Protein AF-A0A225DZN9-F1 (afdb_monomer)

Organism: NCBI:txid1908690

Structure (mmCIF, N/CA/C/O backbone):
data_AF-A0A225DZN9-F1
#
_entry.id   AF-A0A225DZN9-F1
#
loop_
_atom_site.group_PDB
_atom_site.id
_atom_site.type_symbol
_atom_site.label_atom_id
_atom_site.label_alt_id
_atom_site.label_comp_id
_atom_site.label_asym_id
_atom_site.label_entity_id
_atom_site.label_seq_id
_atom_site.pdbx_PDB_ins_code
_atom_site.Cartn_x
_atom_site.Cartn_y
_atom_site.Cartn_z
_atom_site.occupancy
_atom_site.B_iso_or_equiv
_atom_site.auth_seq_id
_atom_site.auth_comp_id
_atom_site.auth_asym_id
_atom_site.auth_atom_id
_atom_site.pdbx_PDB_model_num
ATOM 1 N N . MET A 1 1 ? 32.575 -17.543 -50.858 1.00 42.69 1 MET A N 1
ATOM 2 C CA . MET A 1 1 ? 32.670 -16.715 -49.639 1.00 42.69 1 MET A CA 1
ATOM 3 C C . MET A 1 1 ? 31.377 -15.916 -49.579 1.00 42.69 1 MET A C 1
ATOM 5 O O . MET A 1 1 ? 31.191 -15.055 -50.423 1.00 42.69 1 MET A O 1
ATOM 9 N N . LEU A 1 2 ? 30.428 -16.329 -48.736 1.00 38.34 2 LEU A N 1
ATOM 10 C CA . LEU A 1 2 ? 29.120 -15.683 -48.570 1.00 38.34 2 LEU A CA 1
ATOM 11 C C . LEU A 1 2 ? 29.238 -14.724 -47.384 1.00 38.34 2 LEU A C 1
ATOM 13 O O . LEU A 1 2 ? 29.482 -15.177 -46.268 1.00 38.34 2 LEU A O 1
ATOM 17 N N . GLU A 1 3 ? 29.124 -13.421 -47.633 1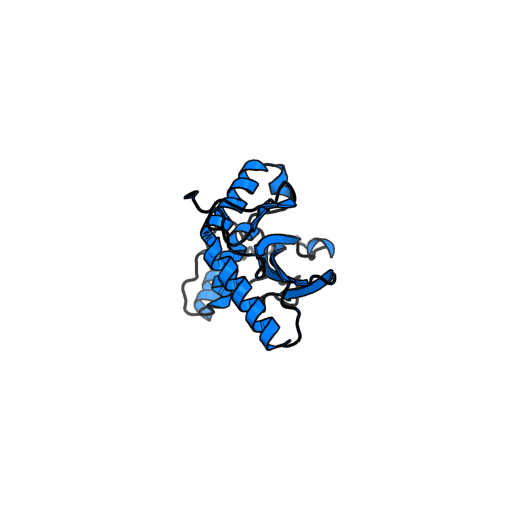.00 38.38 3 GLU A N 1
ATOM 18 C CA . GLU A 1 3 ? 29.045 -12.422 -46.568 1.00 38.38 3 GLU A CA 1
ATOM 19 C C . GLU A 1 3 ? 27.721 -12.589 -45.817 1.00 38.38 3 GLU A C 1
ATOM 21 O O . GLU A 1 3 ? 26.635 -12.435 -46.377 1.00 38.38 3 GLU A O 1
ATOM 26 N N . MET A 1 4 ? 27.815 -12.933 -44.532 1.00 35.75 4 MET A N 1
ATOM 27 C CA . MET A 1 4 ? 26.688 -12.863 -43.613 1.00 35.75 4 MET A CA 1
ATOM 28 C C . MET A 1 4 ? 26.386 -11.394 -43.321 1.00 35.75 4 MET A C 1
ATOM 30 O O . MET A 1 4 ? 27.107 -10.741 -42.568 1.00 35.75 4 MET A O 1
ATOM 34 N N . VAL A 1 5 ? 25.300 -10.882 -43.898 1.00 40.16 5 VAL A N 1
ATOM 35 C CA . VAL A 1 5 ? 24.703 -9.615 -43.468 1.00 40.16 5 VAL A CA 1
ATOM 36 C C . VAL A 1 5 ? 24.181 -9.806 -42.037 1.00 40.16 5 VAL A C 1
ATOM 38 O O . VAL A 1 5 ? 23.387 -10.725 -41.809 1.00 40.16 5 VAL A O 1
ATOM 41 N N . PRO A 1 6 ? 24.596 -8.984 -41.057 1.00 39.59 6 PRO A N 1
ATOM 42 C CA . PRO A 1 6 ? 24.064 -9.078 -39.707 1.00 39.59 6 PRO A CA 1
ATOM 43 C C . PRO A 1 6 ? 22.585 -8.685 -39.736 1.00 39.59 6 PRO A C 1
ATOM 45 O O . PRO A 1 6 ? 22.241 -7.544 -40.045 1.00 39.59 6 PRO A O 1
ATOM 48 N N . GLN A 1 7 ? 21.696 -9.633 -39.428 1.00 37.97 7 GLN A N 1
ATOM 49 C CA . GLN A 1 7 ? 20.284 -9.325 -39.235 1.00 37.97 7 GLN A CA 1
ATOM 50 C C . GLN A 1 7 ? 20.131 -8.536 -37.939 1.00 37.97 7 GLN A C 1
ATOM 52 O O . GLN A 1 7 ? 20.203 -9.080 -36.839 1.00 37.97 7 GLN A O 1
ATOM 57 N N . THR A 1 8 ? 19.946 -7.226 -38.071 1.00 36.47 8 THR A N 1
ATOM 58 C CA . THR A 1 8 ? 19.426 -6.401 -36.984 1.00 36.47 8 THR A CA 1
ATOM 59 C C . THR A 1 8 ? 17.999 -6.879 -36.695 1.00 36.47 8 THR A C 1
ATOM 61 O O . THR A 1 8 ? 17.207 -6.947 -37.640 1.00 36.47 8 THR A O 1
ATOM 64 N N . PRO A 1 9 ? 17.641 -7.246 -35.450 1.00 39.31 9 PRO A N 1
ATOM 65 C CA . PRO A 1 9 ? 16.263 -7.605 -35.142 1.00 39.31 9 PRO A CA 1
ATOM 66 C C . PRO A 1 9 ? 15.344 -6.426 -35.498 1.00 39.31 9 PRO A C 1
ATOM 68 O O . PRO A 1 9 ? 15.747 -5.269 -35.323 1.00 39.31 9 PRO A O 1
ATOM 71 N N . PRO A 1 10 ? 14.135 -6.681 -36.030 1.00 42.53 10 PRO A N 1
ATOM 72 C CA . PRO A 1 10 ? 13.224 -5.611 -36.388 1.00 42.53 10 PRO A CA 1
ATOM 73 C C . PRO A 1 10 ? 12.910 -4.798 -35.135 1.00 42.53 10 PRO A C 1
ATOM 75 O O . PRO A 1 10 ? 12.388 -5.315 -34.148 1.00 42.53 10 PRO A O 1
ATOM 78 N N . VAL A 1 11 ? 13.237 -3.507 -35.181 1.00 41.41 11 VAL A N 1
ATOM 79 C CA . VAL A 1 11 ? 12.718 -2.528 -34.230 1.00 41.41 11 VAL A CA 1
ATOM 80 C C . VAL A 1 11 ? 11.214 -2.504 -34.458 1.00 41.41 11 VAL A C 1
ATOM 82 O O . VAL A 1 11 ? 10.754 -1.870 -35.406 1.00 41.41 11 VAL A O 1
ATOM 85 N N . VAL A 1 12 ? 10.454 -3.224 -33.631 1.00 44.38 12 VAL A N 1
ATOM 86 C CA . VAL A 1 12 ? 8.999 -3.069 -33.581 1.00 44.38 12 VAL A CA 1
ATOM 87 C C . VAL A 1 12 ? 8.763 -1.610 -33.226 1.00 44.38 12 VAL A C 1
ATOM 89 O O . VAL A 1 12 ? 9.041 -1.171 -32.105 1.00 44.38 12 VAL A O 1
ATOM 92 N N . ARG A 1 13 ? 8.353 -0.811 -34.212 1.00 51.56 13 ARG A N 1
ATOM 93 C CA . ARG A 1 13 ? 8.073 0.598 -33.970 1.00 51.56 13 ARG A CA 1
ATOM 94 C C . ARG A 1 13 ? 6.850 0.616 -33.069 1.00 51.56 13 ARG A C 1
ATOM 96 O O . ARG A 1 13 ? 5.897 -0.109 -33.317 1.00 51.56 13 ARG A O 1
ATOM 103 N N . ALA A 1 14 ? 6.859 1.446 -32.027 1.00 49.25 14 ALA A N 1
ATOM 104 C CA . ALA A 1 14 ? 5.730 1.562 -31.097 1.00 49.25 14 ALA A CA 1
ATOM 105 C C . ALA A 1 14 ? 4.381 1.761 -31.826 1.00 49.25 14 ALA A C 1
ATOM 107 O O . ALA A 1 14 ? 3.350 1.295 -31.355 1.00 49.25 14 ALA A O 1
ATOM 108 N N . ARG A 1 15 ? 4.430 2.367 -33.020 1.00 43.84 15 ARG A N 1
ATOM 109 C CA . ARG A 1 15 ? 3.328 2.513 -33.973 1.00 43.84 15 ARG A CA 1
ATOM 110 C C . ARG A 1 15 ? 2.697 1.187 -34.419 1.00 43.84 15 ARG A C 1
ATOM 112 O O . ARG A 1 15 ? 1.483 1.087 -34.419 1.00 43.84 15 ARG A O 1
ATOM 119 N N . ASP A 1 16 ? 3.485 0.164 -34.724 1.00 55.00 16 ASP A N 1
ATOM 120 C CA . ASP A 1 16 ? 2.968 -1.102 -35.261 1.00 55.00 16 ASP A CA 1
ATOM 121 C C . ASP A 1 16 ? 2.199 -1.885 -34.177 1.00 55.00 16 ASP A C 1
ATOM 123 O O . ASP A 1 16 ? 1.198 -2.542 -34.451 1.00 55.00 16 ASP A O 1
ATOM 127 N N . GLY A 1 17 ? 2.621 -1.750 -32.913 1.00 56.19 17 GLY A N 1
ATOM 128 C CA . GLY A 1 17 ? 1.874 -2.264 -31.762 1.00 56.19 17 GLY A CA 1
ATOM 129 C C . GLY A 1 17 ? 0.603 -1.462 -31.452 1.00 56.19 17 GLY A C 1
ATOM 130 O O . GLY A 1 17 ? -0.396 -2.042 -31.028 1.00 56.19 17 GLY A O 1
ATOM 131 N N . MET A 1 18 ? 0.621 -0.142 -31.682 1.00 51.66 18 MET A N 1
ATOM 132 C CA . MET A 1 18 ? -0.557 0.729 -31.550 1.00 51.66 18 MET A CA 1
ATOM 133 C C . MET A 1 18 ? -1.614 0.410 -32.603 1.00 51.66 18 MET A C 1
ATOM 135 O O . MET A 1 18 ? -2.794 0.331 -32.262 1.00 51.66 18 MET A O 1
ATOM 139 N N . ASP A 1 19 ? -1.190 0.208 -33.849 1.00 56.56 19 ASP A N 1
ATOM 140 C CA . ASP A 1 19 ? -2.076 -0.102 -34.966 1.00 56.56 19 ASP A CA 1
ATOM 141 C C . ASP A 1 19 ? -2.705 -1.488 -34.751 1.00 56.56 19 ASP A C 1
ATOM 143 O O . ASP A 1 19 ? -3.927 -1.598 -34.738 1.00 56.56 19 ASP A O 1
ATOM 147 N N . ALA A 1 20 ? -1.913 -2.507 -34.391 1.00 58.53 20 ALA A N 1
ATOM 148 C CA . ALA A 1 20 ? -2.431 -3.849 -34.107 1.00 58.53 20 ALA A CA 1
ATOM 149 C C . ALA A 1 20 ? -3.428 -3.891 -32.930 1.00 58.53 20 ALA A C 1
ATOM 151 O O . ALA A 1 20 ? -4.446 -4.579 -32.992 1.00 58.53 20 ALA A O 1
ATOM 152 N N . TRP A 1 21 ? -3.169 -3.155 -31.842 1.00 50.09 21 TRP A N 1
ATOM 153 C CA . TRP A 1 21 ? -4.091 -3.111 -30.701 1.00 50.09 21 TRP A CA 1
ATOM 154 C C . TRP A 1 21 ? -5.339 -2.270 -30.980 1.00 50.09 21 TRP A C 1
ATOM 156 O O . TRP A 1 21 ? -6.435 -2.627 -30.541 1.00 50.09 21 TRP A O 1
ATOM 166 N N . SER A 1 22 ? -5.194 -1.152 -31.693 1.00 53.00 22 SER A N 1
ATOM 167 C CA . SER A 1 22 ? -6.331 -0.313 -32.088 1.00 53.00 22 SER A CA 1
ATOM 168 C C . SER A 1 22 ? -7.237 -1.055 -33.068 1.00 53.00 22 SER A C 1
ATOM 170 O O . SER A 1 22 ? -8.455 -1.004 -32.916 1.00 53.00 22 SER A O 1
ATOM 172 N N . GLU A 1 23 ? -6.659 -1.805 -34.008 1.00 58.41 23 GLU A N 1
ATOM 173 C CA . GLU A 1 23 ? -7.390 -2.701 -34.909 1.00 58.41 23 GLU A CA 1
ATOM 174 C C . GLU A 1 23 ? -8.097 -3.827 -34.143 1.00 58.41 23 GLU A C 1
ATOM 176 O O . GLU A 1 23 ? -9.252 -4.131 -34.434 1.00 58.41 23 GLU A O 1
ATOM 181 N N . LEU A 1 24 ? -7.449 -4.410 -33.128 1.00 56.88 24 LEU A N 1
ATOM 182 C CA . LEU A 1 24 ? -8.027 -5.499 -32.336 1.00 56.88 24 LEU A CA 1
ATOM 183 C C . LEU A 1 24 ? -9.152 -5.037 -31.393 1.00 56.88 24 LEU A C 1
ATOM 185 O O . LEU A 1 24 ? -10.100 -5.783 -31.158 1.00 56.88 24 LEU A O 1
ATOM 189 N N . SER A 1 25 ? -9.035 -3.838 -30.815 1.00 54.91 25 SER A N 1
ATOM 190 C CA . SER A 1 25 ? -9.913 -3.373 -29.729 1.00 54.91 25 SER A CA 1
ATOM 191 C C . SER A 1 25 ? -10.905 -2.274 -30.121 1.00 54.91 25 SER A C 1
ATOM 193 O O . SER A 1 25 ? -11.837 -2.021 -29.364 1.00 54.91 25 SER A O 1
ATOM 195 N N . GLY A 1 26 ? -10.731 -1.609 -31.269 1.00 51.88 26 GLY A N 1
ATOM 196 C CA . GLY A 1 26 ? -11.609 -0.526 -31.732 1.00 51.88 26 GLY A CA 1
ATOM 197 C C . GLY A 1 26 ? -11.521 0.774 -30.917 1.00 51.88 26 GLY A C 1
ATOM 198 O O . GLY A 1 26 ? -12.361 1.659 -31.086 1.00 51.88 26 GLY A O 1
ATOM 199 N N . HIS A 1 27 ? -10.527 0.913 -30.035 1.00 50.66 27 HIS A N 1
ATOM 200 C CA . HIS A 1 27 ? -10.386 2.057 -29.133 1.00 50.66 27 HIS A CA 1
ATOM 201 C C . HIS A 1 27 ? -9.016 2.738 -29.255 1.00 50.66 27 HIS A C 1
ATOM 203 O O . HIS A 1 27 ? -7.975 2.084 -29.217 1.00 50.66 27 HIS A O 1
ATOM 209 N N . VAL A 1 28 ? -9.021 4.078 -29.313 1.00 48.78 28 VAL A N 1
ATOM 210 C CA . VAL A 1 28 ? -7.819 4.913 -29.141 1.00 48.78 28 VAL A CA 1
ATOM 211 C C . VAL A 1 28 ? -7.432 4.883 -27.655 1.00 48.78 28 VAL A C 1
ATOM 213 O O . VAL A 1 28 ? -8.228 5.249 -26.792 1.00 48.78 28 VAL A O 1
ATOM 216 N N . GLN A 1 29 ? -6.240 4.369 -27.363 1.00 54.31 29 GLN A N 1
ATOM 217 C CA . GLN A 1 29 ? -5.765 3.976 -26.029 1.00 54.31 29 GLN A CA 1
ATOM 218 C C . GLN A 1 29 ? -5.656 5.109 -24.988 1.00 54.31 29 GLN A C 1
ATOM 220 O O . GLN A 1 29 ? -5.498 6.283 -25.316 1.00 54.31 29 GLN A O 1
ATOM 225 N N . SER A 1 30 ? -5.652 4.728 -23.703 1.00 42.53 30 SER A N 1
ATOM 226 C CA . SER A 1 30 ? -5.299 5.600 -22.575 1.00 42.53 30 SER A CA 1
ATOM 227 C C . SER A 1 30 ? -3.787 5.864 -22.485 1.00 42.53 30 SER A C 1
ATOM 229 O O . SER A 1 30 ? -2.973 5.015 -22.834 1.00 42.53 30 SER A O 1
ATOM 231 N N . TRP A 1 31 ? -3.444 7.040 -21.954 1.00 42.84 31 TRP A N 1
ATOM 232 C CA . TRP A 1 31 ? -2.140 7.720 -21.886 1.00 42.84 31 TRP A CA 1
ATOM 233 C C . TRP A 1 31 ? -0.865 6.898 -21.571 1.00 42.84 31 TRP A C 1
ATOM 235 O O . TRP A 1 31 ? 0.213 7.318 -21.990 1.00 42.84 31 TRP A O 1
ATOM 245 N N . ASP A 1 32 ? -0.947 5.736 -20.916 1.00 44.28 32 ASP A N 1
ATOM 246 C CA . ASP A 1 32 ? 0.226 4.955 -20.464 1.00 44.28 32 ASP A CA 1
ATOM 247 C C . ASP A 1 32 ? 1.052 4.311 -21.596 1.00 44.28 32 ASP A C 1
ATOM 249 O O . ASP A 1 32 ? 2.213 3.969 -21.385 1.00 44.28 32 ASP A O 1
ATOM 253 N N . MET A 1 33 ? 0.507 4.176 -22.814 1.00 42.69 33 MET A N 1
ATOM 254 C CA . MET A 1 33 ? 1.291 3.744 -23.986 1.00 42.69 33 MET A CA 1
ATOM 255 C C . MET A 1 33 ? 1.976 4.891 -24.747 1.00 42.69 33 MET A C 1
ATOM 257 O O . MET A 1 33 ? 2.762 4.636 -25.661 1.00 42.69 33 MET A O 1
ATOM 261 N N . PHE A 1 34 ? 1.696 6.144 -24.379 1.00 42.94 34 PHE A N 1
ATOM 262 C CA . PHE A 1 34 ? 2.181 7.337 -25.081 1.00 42.94 34 PHE A CA 1
ATOM 263 C C . PHE A 1 34 ? 3.230 8.127 -24.295 1.00 42.94 34 PHE A C 1
ATOM 265 O O . PHE A 1 34 ? 3.759 9.113 -24.815 1.00 42.94 34 PHE A O 1
ATOM 272 N N . SER A 1 35 ? 3.592 7.705 -23.077 1.00 44.59 35 SER A N 1
ATOM 273 C CA . SER A 1 35 ? 4.829 8.192 -22.476 1.00 44.59 35 SER A CA 1
ATOM 274 C C . SER A 1 35 ? 5.999 7.640 -23.287 1.00 44.59 35 SER A C 1
ATOM 276 O O . SER A 1 35 ? 6.174 6.434 -23.443 1.00 44.59 35 SER A O 1
ATOM 278 N N . THR A 1 36 ? 6.822 8.534 -23.830 1.00 41.75 36 THR A N 1
ATOM 279 C CA . THR A 1 36 ? 8.024 8.184 -24.606 1.00 41.75 36 THR A CA 1
ATOM 280 C C . THR A 1 36 ? 9.039 7.361 -23.802 1.00 41.75 36 THR A C 1
ATOM 282 O O . THR A 1 36 ? 9.931 6.749 -24.385 1.00 41.75 36 THR A O 1
ATOM 285 N N . GLY A 1 37 ? 8.886 7.302 -22.475 1.00 50.47 37 GLY A N 1
ATOM 286 C CA . GLY A 1 37 ? 9.514 6.314 -21.609 1.00 50.47 37 GLY A CA 1
ATOM 287 C C . GLY A 1 37 ? 8.537 5.192 -21.266 1.00 50.47 37 GLY A C 1
ATOM 288 O O . GLY A 1 37 ? 7.420 5.452 -20.824 1.00 50.47 37 GLY A O 1
ATOM 289 N N . ASN A 1 38 ? 8.973 3.943 -21.422 1.00 63.97 38 ASN A N 1
ATOM 290 C CA . ASN A 1 38 ? 8.290 2.822 -20.781 1.00 63.97 38 ASN A CA 1
ATOM 291 C C . ASN A 1 38 ? 8.239 3.074 -19.276 1.00 63.97 38 ASN A C 1
ATOM 293 O O . ASN A 1 38 ? 9.236 3.521 -18.702 1.00 63.97 38 ASN A O 1
ATOM 297 N N . LEU A 1 39 ? 7.116 2.749 -18.636 1.00 75.50 39 LEU A N 1
ATOM 298 C CA . LEU A 1 39 ? 7.051 2.743 -17.179 1.00 75.50 39 LEU A CA 1
ATOM 299 C C . LEU A 1 39 ? 8.187 1.855 -16.632 1.00 75.50 39 LEU A C 1
ATOM 301 O O . LEU A 1 39 ? 8.355 0.735 -17.131 1.00 75.50 39 LEU A O 1
ATOM 305 N N . PRO A 1 40 ? 8.965 2.310 -15.630 1.00 82.81 40 PRO A N 1
ATOM 306 C CA . PRO A 1 40 ? 10.118 1.554 -15.133 1.00 82.81 40 PRO A CA 1
ATOM 307 C C . PRO A 1 40 ? 9.717 0.212 -14.514 1.00 82.81 40 PRO A C 1
ATOM 309 O O . PRO A 1 40 ? 10.504 -0.737 -14.483 1.00 82.81 40 PRO A O 1
ATOM 312 N N . ALA A 1 41 ? 8.483 0.131 -14.020 1.00 86.50 41 ALA A N 1
ATOM 313 C CA . ALA A 1 41 ? 7.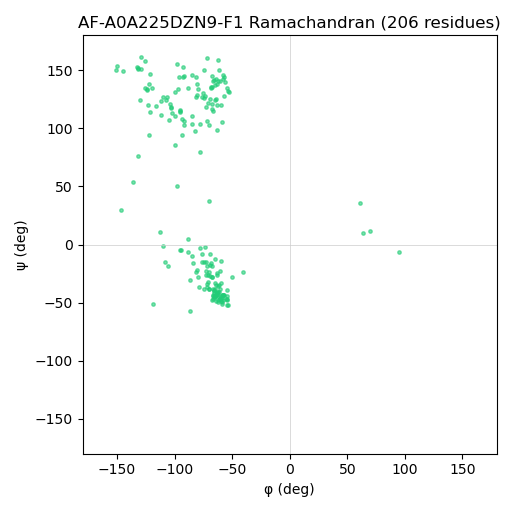923 -1.064 -13.429 1.00 86.50 41 ALA A CA 1
ATOM 314 C C . ALA A 1 41 ? 6.404 -1.136 -13.605 1.00 86.50 41 ALA A C 1
ATOM 316 O O . ALA A 1 41 ? 5.706 -0.120 -13.587 1.00 86.50 41 ALA A O 1
ATOM 317 N N . SER A 1 42 ? 5.899 -2.361 -13.685 1.00 87.94 42 SER A N 1
ATOM 318 C CA . SER A 1 42 ? 4.501 -2.678 -13.418 1.00 87.94 42 SER A CA 1
ATOM 319 C C . SER A 1 42 ? 4.293 -2.786 -11.913 1.00 87.94 42 SER A C 1
ATOM 321 O O . SER A 1 42 ? 5.109 -3.369 -11.202 1.00 87.94 42 SER A O 1
ATOM 323 N N . VAL A 1 43 ? 3.195 -2.236 -11.407 1.00 91.44 43 VAL A N 1
ATOM 324 C CA . VAL A 1 43 ? 2.862 -2.294 -9.979 1.00 91.44 43 VAL A CA 1
ATOM 325 C C . VAL A 1 43 ? 1.537 -3.004 -9.807 1.00 91.44 43 VAL A C 1
ATOM 327 O O . VAL A 1 43 ? 0.576 -2.677 -10.501 1.00 91.44 43 VAL A O 1
ATOM 330 N N . PHE A 1 44 ? 1.481 -3.915 -8.844 1.00 94.12 44 PHE A N 1
ATOM 331 C CA . PHE A 1 44 ? 0.263 -4.553 -8.354 1.00 94.12 44 PHE A CA 1
ATOM 332 C C . PHE A 1 44 ? 0.142 -4.278 -6.861 1.00 94.12 44 PHE A C 1
ATOM 334 O O . PHE A 1 44 ? 1.154 -4.134 -6.175 1.00 94.12 44 PHE A O 1
ATOM 341 N N . LEU A 1 45 ? -1.077 -4.143 -6.348 1.00 97.19 45 LEU A N 1
ATOM 342 C CA . LEU A 1 45 ? -1.250 -3.937 -4.915 1.00 97.19 45 LEU A CA 1
ATOM 343 C C . LEU A 1 45 ? -1.259 -5.274 -4.178 1.00 97.19 45 LEU A C 1
ATOM 345 O O . LEU A 1 45 ? -1.788 -6.268 -4.670 1.00 97.19 45 LEU A O 1
ATOM 349 N N . GLU A 1 46 ? -0.722 -5.273 -2.967 1.00 97.88 46 GLU A N 1
ATOM 350 C CA . GLU A 1 46 ? -0.980 -6.311 -1.975 1.00 97.88 46 GLU A CA 1
ATOM 351 C C . GLU A 1 46 ? -1.329 -5.648 -0.638 1.00 97.88 46 GLU A C 1
ATOM 353 O O . GLU A 1 46 ? -0.923 -4.515 -0.361 1.00 97.88 46 GLU A O 1
ATOM 358 N N . VAL A 1 47 ? -2.116 -6.334 0.183 1.00 98.69 47 VAL A N 1
ATOM 359 C CA . VAL A 1 47 ? -2.460 -5.895 1.536 1.00 98.69 47 VAL A CA 1
ATOM 360 C C . VAL A 1 47 ? -2.045 -6.979 2.509 1.00 98.69 47 VAL A C 1
ATOM 362 O O . VAL A 1 47 ? -2.547 -8.098 2.430 1.00 98.69 47 VAL A O 1
ATOM 365 N N . ASP A 1 48 ? -1.158 -6.642 3.440 1.00 98.75 48 ASP A N 1
ATOM 366 C CA . ASP A 1 48 ? -0.955 -7.476 4.622 1.00 98.75 48 ASP A CA 1
ATOM 367 C C . ASP A 1 48 ? -2.039 -7.149 5.646 1.00 98.75 48 ASP A C 1
ATOM 369 O O . ASP A 1 48 ? -2.184 -5.991 6.039 1.00 98.75 48 ASP A O 1
ATOM 373 N N . ILE A 1 49 ? -2.741 -8.174 6.113 1.00 98.69 49 ILE A N 1
ATOM 374 C CA . ILE A 1 49 ? -3.581 -8.157 7.306 1.00 98.69 49 ILE A CA 1
ATOM 375 C C . ILE A 1 49 ? -2.755 -8.807 8.411 1.00 98.69 49 ILE A C 1
ATOM 377 O O . ILE A 1 49 ? -2.456 -10.000 8.347 1.00 98.69 49 ILE A O 1
ATOM 381 N N . ARG A 1 50 ? -2.335 -8.011 9.391 1.00 98.50 50 ARG A N 1
ATOM 382 C CA . ARG A 1 50 ? -1.496 -8.449 10.508 1.00 98.50 50 ARG A CA 1
ATOM 383 C C . ARG A 1 50 ? -2.342 -8.508 11.764 1.00 98.50 50 ARG A C 1
ATOM 385 O O . ARG A 1 50 ? -2.984 -7.521 12.116 1.00 98.50 50 ARG A O 1
ATOM 392 N N . PHE A 1 51 ? -2.328 -9.648 12.428 1.00 97.56 51 PHE A N 1
ATOM 393 C CA . PHE A 1 51 ? -3.103 -9.895 13.635 1.00 97.56 51 PHE A CA 1
ATOM 394 C C . PHE A 1 51 ? -2.238 -9.691 14.882 1.00 97.56 51 PHE A C 1
ATOM 396 O O . PHE A 1 51 ? -1.017 -9.852 14.846 1.00 97.56 51 PHE A O 1
ATOM 403 N N . ALA A 1 52 ? -2.869 -9.376 16.015 1.00 94.94 52 ALA A N 1
ATOM 404 C CA . ALA A 1 52 ? -2.169 -9.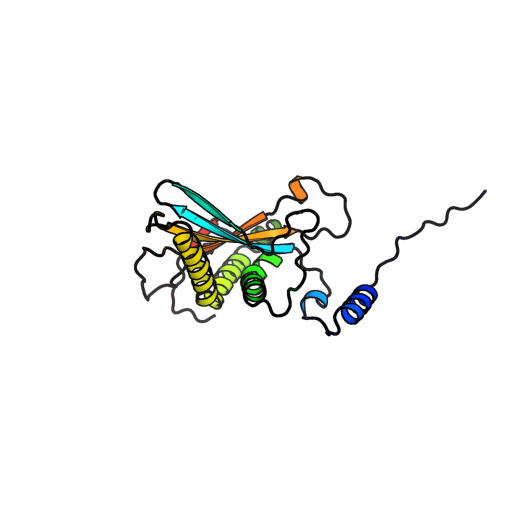175 17.289 1.00 94.94 52 ALA A CA 1
ATOM 405 C C . ALA A 1 52 ? -1.390 -10.416 17.779 1.00 94.94 52 ALA A C 1
ATOM 407 O O . ALA A 1 52 ? -0.440 -10.287 18.549 1.00 94.94 52 ALA A O 1
ATOM 408 N N . ASN A 1 53 ? -1.764 -11.616 17.321 1.00 93.00 53 ASN A N 1
ATOM 409 C CA . ASN A 1 53 ? -1.056 -12.866 17.615 1.00 93.00 53 ASN A CA 1
ATOM 410 C C . ASN A 1 53 ? 0.231 -13.059 16.779 1.00 93.00 53 ASN A C 1
ATOM 412 O O . ASN A 1 53 ? 0.942 -14.037 16.992 1.00 93.00 53 ASN A O 1
ATOM 416 N N . GLY A 1 54 ? 0.532 -12.141 15.853 1.00 94.19 54 GLY A N 1
ATOM 417 C CA . GLY A 1 54 ? 1.695 -12.193 14.968 1.00 94.19 54 GLY A CA 1
ATOM 418 C C . GLY A 1 54 ? 1.433 -12.822 13.599 1.00 94.19 54 GLY A C 1
ATOM 419 O O . GLY A 1 54 ? 2.316 -12.757 12.742 1.00 94.19 54 GLY A O 1
ATOM 420 N N . ASP A 1 55 ? 0.244 -13.383 13.359 1.00 96.69 55 ASP A N 1
ATOM 421 C CA . ASP A 1 55 ? -0.106 -13.949 12.058 1.00 96.69 55 ASP A CA 1
ATOM 422 C C . ASP A 1 55 ? -0.227 -12.851 10.998 1.00 96.69 55 ASP A C 1
ATOM 424 O O . ASP A 1 55 ? -0.689 -11.735 11.260 1.00 96.69 55 ASP A O 1
ATOM 428 N N . ILE A 1 56 ? 0.173 -13.183 9.769 1.00 98.06 56 ILE A N 1
ATOM 429 C CA . ILE A 1 56 ? 0.086 -12.285 8.619 1.00 98.06 56 ILE A CA 1
ATOM 430 C C . ILE A 1 56 ? -0.587 -13.021 7.470 1.00 98.06 56 ILE A C 1
ATOM 432 O O . ILE A 1 56 ? -0.108 -14.061 7.019 1.00 98.06 56 ILE A O 1
ATOM 436 N N . VAL A 1 57 ? -1.665 -12.436 6.958 1.00 98.19 57 VAL A N 1
ATOM 437 C CA . VAL A 1 57 ? -2.300 -12.863 5.712 1.00 98.19 57 VAL A CA 1
ATOM 438 C C . VAL A 1 57 ? -2.071 -11.799 4.652 1.00 98.19 57 VAL A C 1
ATOM 440 O O . VAL A 1 57 ? -2.403 -10.635 4.857 1.00 98.19 57 VAL A O 1
ATOM 443 N N . THR A 1 58 ? -1.534 -12.193 3.500 1.00 98.19 58 THR A N 1
ATOM 444 C CA . THR A 1 58 ? -1.334 -11.283 2.368 1.00 98.19 58 THR A CA 1
ATOM 445 C C . THR A 1 58 ? -2.408 -11.514 1.311 1.00 98.19 58 THR A C 1
ATOM 447 O O . THR A 1 58 ? -2.480 -12.582 0.705 1.00 98.19 58 THR A O 1
ATOM 450 N N . VAL A 1 59 ? -3.211 -10.486 1.047 1.00 97.69 59 VAL A N 1
ATOM 451 C CA . VAL A 1 59 ? -4.188 -10.454 -0.046 1.00 97.69 59 VAL A CA 1
ATOM 452 C C . VAL A 1 59 ? -3.549 -9.756 -1.243 1.00 97.69 59 VAL A C 1
ATOM 454 O O . VAL A 1 59 ? -3.218 -8.573 -1.169 1.00 97.69 59 VAL A O 1
ATOM 457 N N . ARG A 1 60 ? -3.351 -10.481 -2.346 1.00 96.19 60 ARG A N 1
ATOM 458 C CA . ARG A 1 60 ? -2.765 -9.936 -3.582 1.00 96.19 60 ARG A CA 1
ATOM 459 C C . ARG A 1 60 ? -3.840 -9.449 -4.544 1.00 96.19 60 ARG A C 1
ATOM 461 O O . ARG A 1 60 ? -4.953 -9.971 -4.553 1.00 96.19 60 ARG A O 1
ATOM 468 N N . SER A 1 61 ? -3.476 -8.475 -5.372 1.00 94.44 61 SER A N 1
ATOM 469 C CA . SER A 1 61 ? -4.298 -8.017 -6.489 1.00 94.44 61 SER A CA 1
ATOM 470 C C . SER A 1 61 ? -4.704 -9.201 -7.377 1.00 94.44 61 SER A C 1
ATOM 472 O O . SER A 1 61 ? -3.835 -9.965 -7.806 1.00 94.44 61 SER A O 1
ATOM 474 N N . PRO A 1 62 ? -5.993 -9.338 -7.734 1.00 91.62 62 PRO A N 1
ATOM 475 C CA . PRO A 1 62 ? -6.441 -10.368 -8.670 1.00 91.62 62 PRO A CA 1
ATOM 476 C C . PRO A 1 62 ? -5.958 -10.107 -10.107 1.00 91.62 62 PRO A C 1
ATOM 478 O O . PRO A 1 62 ? -6.150 -10.947 -10.982 1.00 91.62 62 PRO A O 1
ATOM 481 N N . PHE A 1 63 ? -5.363 -8.939 -10.364 1.00 89.50 63 PHE A N 1
ATOM 482 C CA . PHE A 1 63 ? -4.828 -8.552 -11.667 1.00 89.50 63 PHE A CA 1
ATOM 483 C C . PHE A 1 63 ? -3.330 -8.843 -11.806 1.00 89.50 63 PHE A C 1
ATOM 485 O O . PHE A 1 63 ? -2.780 -8.605 -12.880 1.00 89.50 63 PHE A O 1
ATOM 492 N N . GLU A 1 64 ? -2.662 -9.314 -10.747 1.00 88.62 64 GLU A N 1
ATOM 493 C CA . GLU A 1 64 ? -1.258 -9.719 -10.819 1.00 88.62 64 GLU A CA 1
ATOM 494 C C . GLU A 1 64 ? -1.119 -11.002 -11.661 1.00 88.62 64 GLU A C 1
ATOM 496 O O . GLU A 1 64 ? -1.793 -12.000 -11.379 1.00 88.62 64 GLU A O 1
ATOM 501 N N . PRO A 1 65 ? -0.271 -11.009 -12.707 1.00 81.62 65 PRO A N 1
ATOM 502 C CA . PRO A 1 65 ? -0.045 -12.203 -13.503 1.00 81.62 65 PRO A CA 1
ATOM 503 C C . PRO A 1 65 ? 0.647 -13.275 -12.661 1.00 81.62 65 PRO A C 1
ATOM 505 O O . PRO A 1 65 ? 1.541 -12.994 -11.865 1.00 81.62 65 PRO A O 1
ATOM 508 N N . GLN A 1 66 ? 0.247 -14.530 -12.869 1.00 82.00 66 GLN A N 1
ATOM 509 C CA . GLN A 1 66 ? 0.855 -15.677 -12.186 1.00 82.00 66 GLN A CA 1
ATOM 510 C C . GLN A 1 66 ? 2.301 -15.918 -12.633 1.00 82.00 66 GLN A C 1
ATOM 512 O O . GLN A 1 66 ? 3.105 -16.436 -11.863 1.00 82.00 66 GLN A O 1
ATOM 517 N N . ASP A 1 67 ? 2.623 -15.536 -13.871 1.00 77.75 67 ASP A N 1
ATOM 518 C CA . ASP A 1 67 ? 3.984 -15.553 -14.387 1.00 77.75 67 ASP A CA 1
ATOM 519 C C . ASP A 1 67 ? 4.657 -14.185 -14.152 1.00 77.75 67 ASP A C 1
ATOM 521 O O . ASP A 1 67 ? 4.348 -13.224 -14.865 1.00 77.75 67 ASP A O 1
ATOM 525 N N . PRO A 1 68 ? 5.600 -14.075 -13.197 1.00 69.50 68 PRO A N 1
ATOM 526 C CA . PRO A 1 68 ? 6.327 -12.833 -12.936 1.00 69.50 68 PRO A CA 1
ATOM 527 C C . PRO A 1 68 ? 7.275 -12.457 -14.088 1.00 69.50 68 PRO A C 1
ATOM 529 O O . PRO A 1 68 ? 7.722 -11.312 -14.189 1.00 69.50 68 PRO A O 1
ATOM 532 N N . VAL A 1 69 ? 7.580 -13.390 -15.000 1.00 68.38 69 VAL A N 1
ATOM 533 C CA . VAL A 1 69 ? 8.323 -13.072 -16.220 1.00 68.38 69 VAL A CA 1
ATOM 534 C C . VAL A 1 69 ? 7.443 -12.234 -17.152 1.00 68.38 69 VAL A C 1
ATOM 536 O O . VAL A 1 69 ? 7.902 -11.239 -17.707 1.00 68.38 69 VAL A O 1
ATOM 539 N N . SER A 1 70 ? 6.150 -12.514 -17.252 1.00 66.69 70 SER A N 1
ATOM 540 C CA . SER A 1 70 ? 5.209 -11.720 -18.046 1.00 66.69 70 SER A CA 1
ATOM 541 C C . SER A 1 70 ? 4.439 -10.712 -17.187 1.00 66.69 70 SER A C 1
ATOM 543 O O . SER A 1 70 ? 3.214 -10.626 -17.255 1.00 66.69 70 SER A O 1
ATOM 545 N N . ALA A 1 71 ? 5.151 -9.917 -16.379 1.00 65.62 71 ALA A N 1
ATOM 546 C CA . ALA A 1 71 ? 4.571 -8.877 -15.522 1.00 65.62 71 ALA A CA 1
ATOM 547 C C . ALA A 1 71 ? 4.010 -7.665 -16.300 1.00 65.62 71 ALA A C 1
ATOM 549 O O . ALA A 1 71 ? 4.133 -6.514 -15.880 1.00 65.62 71 ALA A O 1
ATOM 550 N N . VAL A 1 72 ? 3.404 -7.904 -17.461 1.00 68.56 72 VAL A N 1
ATOM 551 C CA . VAL A 1 72 ? 2.617 -6.915 -18.186 1.00 68.56 72 VAL A CA 1
ATOM 552 C C . VAL A 1 72 ? 1.287 -6.773 -17.457 1.00 68.56 72 VAL A C 1
ATOM 554 O O . VAL A 1 72 ? 0.616 -7.760 -17.166 1.00 68.56 72 VAL A O 1
ATOM 557 N N . ARG A 1 73 ? 0.891 -5.533 -17.171 1.00 69.62 73 ARG A N 1
ATOM 558 C CA . ARG A 1 73 ? -0.434 -5.214 -16.635 1.00 69.62 73 ARG A CA 1
ATOM 559 C C . ARG A 1 73 ? -1.317 -4.714 -17.784 1.00 69.62 73 ARG A C 1
ATOM 561 O O . ARG A 1 73 ? -1.349 -3.505 -18.014 1.00 69.62 73 ARG A O 1
ATOM 568 N N . PRO A 1 74 ? -1.986 -5.597 -18.552 1.00 67.88 74 PRO A N 1
ATOM 569 C CA . PRO A 1 74 ? -2.827 -5.147 -19.652 1.00 67.88 74 PRO A CA 1
ATOM 570 C C . PRO A 1 74 ? -3.966 -4.273 -19.107 1.00 67.88 74 PRO A C 1
ATOM 572 O O . PRO A 1 74 ? -4.511 -4.578 -18.039 1.00 67.88 74 PRO A O 1
ATOM 575 N N . PRO A 1 75 ? -4.338 -3.186 -19.802 1.00 70.50 75 PRO A N 1
ATOM 576 C CA . PRO A 1 75 ? -5.443 -2.348 -19.369 1.00 70.50 75 PRO A CA 1
ATOM 577 C C . PRO A 1 75 ? -6.743 -3.156 -19.398 1.00 70.50 75 PRO A C 1
ATOM 579 O O . PRO A 1 75 ? -7.172 -3.627 -20.450 1.00 70.50 75 PRO A O 1
ATOM 582 N N . VAL A 1 76 ? -7.398 -3.293 -18.243 1.00 74.69 76 VAL A N 1
ATOM 583 C CA . VAL A 1 76 ? -8.744 -3.874 -18.170 1.00 74.69 76 VAL A CA 1
ATOM 584 C C . VAL A 1 76 ? -9.757 -2.737 -18.230 1.00 74.69 76 VAL A C 1
ATOM 586 O O . VAL A 1 76 ? -10.083 -2.095 -17.226 1.00 74.69 76 VAL A O 1
ATOM 589 N N . ILE A 1 77 ? -10.228 -2.459 -19.445 1.00 70.88 77 ILE A N 1
ATOM 590 C CA . ILE A 1 77 ? -11.207 -1.402 -19.713 1.00 70.88 77 ILE A CA 1
ATOM 591 C C . ILE A 1 77 ? -12.502 -1.707 -18.938 1.00 70.88 77 ILE A C 1
ATOM 593 O O . ILE A 1 77 ? -12.901 -2.860 -18.794 1.00 70.88 77 ILE A O 1
ATOM 597 N N . TYR A 1 78 ? -13.139 -0.669 -18.389 1.00 75.12 78 TYR A N 1
ATOM 598 C CA . TYR A 1 78 ? -14.381 -0.747 -17.601 1.00 75.12 78 TYR A CA 1
ATOM 599 C C . TYR A 1 78 ? -14.308 -1.531 -16.280 1.00 75.12 78 TYR A C 1
ATOM 601 O O . TYR A 1 78 ? -15.331 -1.711 -15.620 1.00 75.12 78 TYR A O 1
ATOM 609 N N . ASN A 1 79 ? -13.117 -1.921 -15.815 1.00 85.44 79 ASN A N 1
ATOM 610 C CA . ASN A 1 79 ? -12.968 -2.503 -14.486 1.00 85.44 79 ASN A CA 1
ATOM 611 C C . ASN A 1 79 ? -12.615 -1.421 -13.452 1.00 85.44 79 ASN A C 1
ATOM 613 O O . ASN A 1 79 ? -11.509 -0.876 -13.427 1.00 85.44 79 ASN A O 1
ATOM 617 N N . ARG A 1 80 ? -13.575 -1.084 -12.583 1.00 87.00 80 ARG A N 1
ATOM 618 C CA . ARG A 1 80 ? -13.400 -0.031 -11.570 1.00 87.00 80 ARG A CA 1
ATOM 619 C C . ARG A 1 80 ? -12.288 -0.359 -10.574 1.00 87.00 80 ARG A C 1
ATOM 621 O O . ARG A 1 80 ? -11.528 0.542 -10.238 1.00 87.00 80 ARG A O 1
ATOM 628 N N . VAL A 1 81 ? -12.185 -1.613 -10.127 1.00 88.69 81 VAL A N 1
ATOM 629 C CA . VAL A 1 81 ? -11.165 -2.046 -9.154 1.00 88.69 81 VAL A CA 1
ATOM 630 C C . VAL A 1 81 ? -9.776 -1.951 -9.777 1.00 88.69 81 VAL A C 1
ATOM 632 O O . VAL A 1 81 ? -8.880 -1.370 -9.174 1.00 88.69 81 VAL A O 1
ATOM 635 N N . PHE A 1 82 ? -9.624 -2.398 -11.026 1.00 87.12 82 PHE A N 1
ATOM 636 C CA . PHE A 1 82 ? -8.377 -2.270 -11.777 1.00 87.12 82 PHE A CA 1
ATOM 637 C C . PHE A 1 82 ? -7.893 -0.815 -11.843 1.00 87.12 82 PHE A C 1
ATOM 639 O O . PHE A 1 82 ? -6.756 -0.519 -11.479 1.00 87.12 82 PHE A O 1
ATOM 646 N N . ASN A 1 83 ? -8.764 0.109 -12.261 1.00 86.88 83 ASN A N 1
ATOM 647 C CA . ASN A 1 83 ? -8.421 1.531 -12.366 1.00 86.88 83 ASN A CA 1
ATOM 648 C C . ASN A 1 83 ? -8.111 2.157 -10.999 1.00 86.88 83 ASN A C 1
ATOM 650 O O . ASN A 1 83 ? -7.261 3.040 -10.883 1.00 86.88 83 ASN A O 1
ATOM 654 N N . TYR A 1 84 ? -8.788 1.684 -9.954 1.00 91.25 84 TYR A N 1
ATOM 655 C CA . TYR A 1 84 ? -8.525 2.105 -8.587 1.00 91.25 84 TYR A CA 1
ATOM 656 C C . TYR A 1 84 ? -7.125 1.701 -8.133 1.00 91.25 84 TYR A C 1
ATOM 658 O O . TYR A 1 84 ? -6.365 2.531 -7.638 1.00 91.25 84 TYR A O 1
ATOM 666 N N . GLU A 1 85 ? -6.758 0.439 -8.345 1.00 93.88 85 GLU A N 1
ATOM 667 C CA . GLU A 1 85 ? -5.436 -0.054 -7.989 1.00 93.88 85 GLU A CA 1
ATOM 668 C C . GLU A 1 85 ? -4.325 0.603 -8.804 1.00 93.88 85 GLU A C 1
ATOM 670 O O . GLU A 1 85 ? -3.273 0.911 -8.249 1.00 93.88 85 GLU A O 1
ATOM 675 N N . MET A 1 86 ? -4.557 0.859 -10.094 1.00 89.56 86 MET A N 1
ATOM 676 C CA . MET A 1 86 ? -3.623 1.610 -10.938 1.00 89.56 86 MET A CA 1
ATOM 677 C C . MET A 1 86 ? -3.310 2.980 -10.333 1.00 89.56 86 MET A C 1
ATOM 679 O O . MET A 1 86 ? -2.143 3.341 -10.184 1.00 89.56 86 MET A O 1
ATOM 683 N N . ARG A 1 87 ? -4.341 3.716 -9.897 1.00 91.81 87 ARG A N 1
ATOM 684 C CA . ARG A 1 87 ? -4.169 5.017 -9.237 1.00 91.81 87 ARG A CA 1
ATOM 685 C C . ARG A 1 87 ? -3.343 4.912 -7.954 1.00 91.81 87 ARG A C 1
ATOM 687 O O . ARG A 1 87 ? -2.476 5.750 -7.720 1.00 91.81 87 ARG A O 1
ATOM 694 N N . LEU A 1 88 ? -3.609 3.905 -7.123 1.00 95.56 88 LEU A N 1
ATOM 695 C CA . LEU A 1 88 ? -2.889 3.702 -5.861 1.00 95.56 88 LEU A CA 1
ATOM 696 C C . LEU A 1 88 ? -1.448 3.197 -6.064 1.00 95.56 88 LEU A C 1
ATOM 698 O O . LEU A 1 88 ? -0.580 3.460 -5.233 1.00 95.56 88 LEU A O 1
ATOM 702 N N . GLY A 1 89 ? -1.179 2.507 -7.171 1.00 93.12 89 GLY A N 1
ATOM 703 C CA . GLY A 1 89 ? 0.150 2.021 -7.536 1.00 93.12 89 GLY A CA 1
ATOM 704 C C . GLY A 1 89 ? 1.033 3.051 -8.246 1.00 93.12 89 GLY A C 1
ATOM 705 O O . GLY A 1 89 ? 2.243 2.852 -8.297 1.00 93.12 89 GLY A O 1
ATOM 706 N N . LEU A 1 90 ? 0.463 4.149 -8.760 1.00 90.81 90 LEU A N 1
ATOM 707 C CA . LEU A 1 90 ? 1.131 5.064 -9.695 1.00 90.81 90 LEU A CA 1
ATOM 708 C C . LEU A 1 90 ? 2.475 5.609 -9.187 1.00 90.81 90 LEU A C 1
ATOM 710 O O . LEU A 1 90 ? 3.465 5.549 -9.910 1.00 90.81 90 LEU A O 1
ATOM 714 N N . LEU A 1 91 ? 2.547 6.078 -7.934 1.00 92.94 91 LEU A N 1
ATOM 715 C CA . LEU A 1 91 ? 3.807 6.560 -7.344 1.00 92.94 91 LEU A CA 1
ATOM 716 C C . LEU A 1 91 ? 4.916 5.499 -7.429 1.00 92.94 91 LEU A C 1
ATOM 718 O O . LEU A 1 91 ? 6.060 5.778 -7.789 1.00 92.94 91 LEU A O 1
ATOM 722 N N . HIS A 1 92 ? 4.558 4.259 -7.114 1.00 93.62 92 HIS A N 1
ATOM 723 C CA . HIS A 1 92 ? 5.497 3.155 -6.996 1.00 93.62 92 HIS A CA 1
ATOM 724 C C . HIS A 1 92 ? 5.960 2.637 -8.356 1.00 93.62 92 HIS A C 1
ATOM 726 O O . HIS A 1 92 ? 6.885 1.839 -8.403 1.00 93.62 92 HIS A O 1
ATOM 732 N N . GLN A 1 93 ? 5.377 3.083 -9.472 1.00 89.88 93 GLN A N 1
ATOM 733 C CA . GLN A 1 93 ? 5.921 2.771 -10.796 1.00 89.88 93 GLN A CA 1
ATOM 734 C C . GLN A 1 93 ? 7.272 3.465 -11.017 1.00 89.88 93 GLN A C 1
ATOM 736 O O . GLN A 1 93 ? 8.120 2.938 -11.732 1.00 89.88 93 GLN A O 1
ATOM 741 N N . PHE A 1 94 ? 7.490 4.611 -10.360 1.00 89.19 94 PHE A N 1
ATOM 742 C CA . PHE A 1 94 ? 8.693 5.439 -10.496 1.00 89.19 94 PHE A CA 1
ATOM 743 C C . PHE A 1 94 ? 9.642 5.351 -9.296 1.00 89.19 94 PHE A C 1
ATOM 745 O O . PHE A 1 94 ? 10.820 5.681 -9.418 1.00 89.19 94 PHE A O 1
ATOM 752 N N . MET A 1 95 ? 9.151 4.889 -8.143 1.00 89.81 95 MET A N 1
ATOM 753 C CA . MET A 1 95 ? 9.941 4.755 -6.919 1.00 89.81 95 MET A CA 1
ATOM 754 C C . MET A 1 95 ? 10.832 3.504 -6.966 1.00 89.81 95 MET A C 1
ATOM 756 O O . MET A 1 95 ? 10.495 2.449 -6.431 1.00 89.81 95 MET A O 1
ATOM 760 N N . LEU A 1 96 ? 11.965 3.600 -7.661 1.00 89.12 96 LEU A N 1
ATOM 761 C CA . LEU A 1 96 ? 12.984 2.549 -7.694 1.00 89.12 96 LEU A CA 1
ATOM 762 C C . LEU A 1 96 ? 13.879 2.620 -6.447 1.00 89.12 96 LEU A C 1
ATOM 764 O O . LEU A 1 96 ? 14.220 3.708 -5.982 1.00 89.12 96 LEU A O 1
ATOM 768 N N . ALA A 1 97 ? 14.311 1.463 -5.935 1.00 88.75 97 ALA A N 1
ATOM 769 C CA . ALA A 1 97 ? 15.135 1.369 -4.722 1.00 88.75 97 ALA A CA 1
ATOM 770 C C . ALA A 1 97 ? 16.412 2.226 -4.796 1.00 88.75 97 ALA A C 1
ATOM 772 O O . ALA A 1 97 ? 16.802 2.865 -3.825 1.00 88.75 97 ALA A O 1
ATOM 773 N N . GLU A 1 98 ? 17.039 2.269 -5.968 1.00 89.69 98 GLU A N 1
ATOM 774 C CA . GLU A 1 98 ? 18.255 3.022 -6.270 1.00 89.69 98 GLU A CA 1
ATOM 775 C C . GLU A 1 98 ? 18.045 4.537 -6.404 1.00 89.69 98 GLU A C 1
ATOM 777 O O . GLU A 1 98 ? 19.024 5.286 -6.418 1.00 89.69 98 GLU A O 1
ATOM 782 N N . ALA A 1 99 ? 16.798 4.997 -6.537 1.00 88.38 99 ALA A N 1
ATOM 783 C CA . ALA A 1 99 ? 16.469 6.416 -6.642 1.00 88.38 99 ALA A CA 1
ATOM 784 C C . ALA A 1 99 ? 16.298 7.069 -5.262 1.00 88.38 99 ALA A C 1
ATOM 786 O O . ALA A 1 99 ? 16.636 8.239 -5.104 1.00 88.38 99 ALA A O 1
ATOM 787 N N . ILE A 1 100 ? 15.837 6.313 -4.257 1.00 90.81 100 ILE A N 1
ATOM 788 C CA . ILE A 1 100 ? 15.549 6.847 -2.916 1.00 90.81 100 ILE A CA 1
ATOM 789 C C . ILE A 1 100 ? 16.788 7.478 -2.258 1.00 90.81 100 ILE A C 1
ATOM 791 O O . ILE A 1 100 ? 16.686 8.625 -1.834 1.00 90.81 100 ILE A O 1
ATOM 795 N N . PRO A 1 101 ? 17.972 6.832 -2.209 1.00 93.25 101 PRO A N 1
ATOM 796 C CA . PRO A 1 101 ? 19.139 7.430 -1.558 1.00 93.25 101 PRO A CA 1
ATOM 797 C C . PRO A 1 101 ? 19.695 8.667 -2.273 1.00 93.25 101 PRO A C 1
ATOM 799 O O . PRO A 1 101 ? 20.464 9.410 -1.672 1.00 93.25 101 PRO A O 1
ATOM 802 N N . LYS A 1 102 ? 19.356 8.872 -3.554 1.00 93.75 102 LYS A N 1
ATOM 803 C CA . LYS A 1 102 ? 19.863 9.998 -4.354 1.00 93.75 102 LYS A CA 1
ATOM 804 C C . LYS A 1 102 ? 19.124 11.296 -4.042 1.00 93.75 102 LYS A C 1
ATOM 806 O O . LYS A 1 102 ? 19.764 12.335 -3.980 1.00 93.75 102 LYS A O 1
ATOM 811 N N . ASP A 1 103 ? 17.819 11.200 -3.792 1.00 94.31 103 ASP A N 1
ATOM 812 C CA . ASP A 1 103 ? 16.922 12.335 -3.544 1.00 94.31 103 ASP A CA 1
ATOM 813 C C . ASP A 1 103 ? 15.982 12.038 -2.361 1.00 94.31 103 ASP A C 1
ATOM 815 O O . ASP A 1 103 ? 14.756 12.095 -2.476 1.00 94.31 103 ASP A O 1
ATOM 819 N N . ALA A 1 104 ? 16.558 11.662 -1.215 1.00 95.56 104 ALA A N 1
ATOM 820 C CA . ALA A 1 104 ? 15.819 11.149 -0.058 1.00 95.56 104 ALA A CA 1
ATOM 821 C C . ALA A 1 104 ? 14.696 12.093 0.411 1.00 95.56 104 ALA A C 1
ATOM 823 O O . ALA A 1 104 ? 13.553 11.665 0.589 1.00 95.56 104 ALA A O 1
ATOM 824 N N . ASP A 1 105 ? 14.994 13.387 0.553 1.00 96.62 105 ASP A N 1
ATOM 825 C CA . ASP A 1 105 ? 14.018 14.378 1.017 1.00 96.62 105 ASP A CA 1
ATOM 826 C C . ASP A 1 105 ? 12.859 14.569 0.032 1.00 96.62 105 ASP A C 1
ATOM 828 O O . ASP A 1 105 ? 11.700 14.666 0.448 1.00 96.62 105 ASP A O 1
ATOM 832 N N . GLU A 1 106 ? 13.140 14.560 -1.274 1.00 95.88 106 GLU A N 1
ATOM 833 C CA . GLU A 1 106 ? 12.100 14.698 -2.296 1.00 95.88 106 GLU A CA 1
ATOM 834 C C . GLU A 1 106 ? 11.220 13.445 -2.360 1.00 95.88 106 GLU A C 1
ATOM 836 O O . GLU A 1 106 ? 9.996 13.557 -2.462 1.00 95.88 106 GLU A O 1
ATOM 841 N N . TRP A 1 107 ? 11.798 12.248 -2.214 1.00 95.62 107 TRP A N 1
ATOM 842 C CA . TRP A 1 107 ? 11.023 11.008 -2.141 1.00 95.62 107 TRP A CA 1
ATOM 843 C C . TRP A 1 107 ? 10.150 10.937 -0.892 1.00 95.62 107 TRP A C 1
ATOM 845 O O . TRP A 1 107 ? 8.982 10.560 -1.001 1.00 95.62 107 TRP A O 1
ATOM 855 N N . ARG A 1 108 ? 10.660 11.357 0.273 1.00 96.88 108 ARG A N 1
ATOM 856 C CA . ARG A 1 108 ? 9.861 11.469 1.503 1.00 96.88 108 ARG A CA 1
ATOM 857 C C . ARG A 1 108 ? 8.679 12.415 1.298 1.00 96.88 108 ARG A C 1
ATOM 859 O O . ARG A 1 108 ? 7.528 12.039 1.530 1.00 96.88 108 ARG A O 1
ATOM 866 N N . LYS A 1 109 ? 8.941 13.625 0.794 1.00 96.44 109 LYS A N 1
ATOM 867 C CA . LYS A 1 109 ? 7.906 14.625 0.497 1.00 96.44 109 LYS A CA 1
ATOM 868 C C . LYS A 1 109 ? 6.875 14.097 -0.502 1.00 96.44 109 LYS A C 1
ATOM 870 O O . LYS A 1 109 ? 5.673 14.269 -0.295 1.00 96.44 109 LYS A O 1
ATOM 875 N N . THR A 1 110 ? 7.330 13.426 -1.557 1.00 96.25 110 THR A N 1
ATOM 876 C CA . THR A 1 110 ? 6.473 12.850 -2.599 1.00 96.25 110 THR A CA 1
ATOM 877 C C . THR A 1 110 ? 5.599 11.725 -2.046 1.00 96.25 110 THR A C 1
ATOM 879 O O . THR A 1 110 ? 4.392 11.726 -2.292 1.00 96.25 110 THR A O 1
ATOM 882 N N . ALA A 1 111 ? 6.159 10.809 -1.249 1.00 96.81 111 ALA A N 1
ATOM 883 C CA . ALA A 1 111 ? 5.412 9.731 -0.602 1.00 96.81 111 ALA A CA 1
ATOM 884 C C . ALA A 1 111 ? 4.326 10.281 0.334 1.00 96.81 111 ALA A C 1
ATOM 886 O O . ALA A 1 111 ? 3.160 9.888 0.241 1.00 96.81 111 ALA A O 1
ATOM 887 N N . PHE A 1 112 ? 4.666 11.262 1.175 1.00 97.38 112 PHE A N 1
ATOM 888 C CA . PHE A 1 112 ? 3.696 11.889 2.073 1.00 97.38 112 PHE A CA 1
ATOM 889 C C . PHE A 1 112 ? 2.614 12.641 1.301 1.00 97.38 112 PHE A C 1
ATOM 891 O O . PHE A 1 112 ? 1.429 12.454 1.578 1.00 97.38 112 PHE A O 1
ATOM 898 N N . LYS A 1 113 ? 2.981 13.430 0.283 1.00 96.62 113 LYS A N 1
ATOM 899 C CA . LYS A 1 113 ? 2.018 14.118 -0.588 1.00 96.62 113 LYS A CA 1
ATOM 900 C C . LYS A 1 113 ? 1.068 13.132 -1.268 1.00 96.62 113 LYS A C 1
ATOM 902 O O . LYS A 1 113 ? -0.140 13.368 -1.290 1.00 96.62 113 LYS A O 1
ATOM 907 N N . PHE A 1 114 ? 1.586 12.014 -1.773 1.00 96.81 114 PHE A N 1
ATOM 908 C CA . PHE A 1 114 ? 0.785 10.977 -2.415 1.00 96.81 114 PHE A CA 1
ATOM 909 C C . PHE A 1 114 ? -0.250 10.374 -1.459 1.00 96.81 114 PHE A C 1
ATOM 911 O O . PHE A 1 114 ? -1.428 10.282 -1.819 1.00 96.81 114 PHE A O 1
ATOM 918 N N . VAL A 1 115 ? 0.156 10.027 -0.231 1.00 97.19 115 VAL A N 1
ATOM 919 C CA . VAL A 1 115 ? -0.766 9.521 0.795 1.00 97.19 115 VAL A CA 1
ATOM 920 C C . VAL A 1 115 ? -1.777 10.593 1.192 1.00 97.19 115 VAL A C 1
ATOM 922 O O . VAL A 1 115 ? -2.966 10.294 1.222 1.00 97.19 115 VAL A O 1
ATOM 925 N N . ARG A 1 116 ? -1.371 11.855 1.400 1.00 96.88 116 ARG A N 1
ATOM 926 C CA . ARG A 1 116 ? -2.299 12.970 1.684 1.00 96.88 116 ARG A CA 1
ATOM 927 C C . ARG A 1 116 ? -3.398 13.076 0.632 1.00 96.88 116 ARG A C 1
ATOM 929 O O . ARG A 1 116 ? -4.579 13.072 0.970 1.00 96.88 116 ARG A O 1
ATOM 936 N N . GLN A 1 117 ? -3.015 13.113 -0.641 1.00 95.62 117 GLN A N 1
ATOM 937 C CA . GLN A 1 117 ? -3.944 13.288 -1.759 1.00 95.62 117 GLN A CA 1
ATOM 938 C C . GLN A 1 117 ? -4.850 12.074 -1.989 1.00 95.62 117 GLN A C 1
ATOM 940 O O . GLN A 1 117 ? -5.958 12.222 -2.506 1.00 95.62 117 GLN A O 1
ATOM 945 N N . ASN A 1 118 ? -4.400 10.875 -1.609 1.00 96.69 118 ASN A N 1
ATOM 946 C CA . ASN A 1 118 ? -5.129 9.632 -1.851 1.00 96.69 118 ASN A CA 1
ATOM 947 C C . ASN A 1 118 ? -5.637 8.959 -0.570 1.00 96.69 118 ASN A C 1
ATOM 949 O O . ASN A 1 118 ? -6.118 7.831 -0.649 1.00 96.69 118 ASN A O 1
ATOM 953 N N . ASN A 1 119 ? -5.592 9.627 0.588 1.00 96.56 119 ASN A N 1
ATOM 954 C CA . ASN A 1 119 ? -5.885 8.998 1.879 1.00 96.56 119 ASN A CA 1
ATOM 955 C C . ASN A 1 119 ? -7.289 8.380 1.932 1.00 96.56 119 ASN A C 1
ATOM 957 O O . ASN A 1 119 ? -7.446 7.237 2.359 1.00 96.56 119 ASN A O 1
ATOM 961 N N . TRP A 1 120 ? -8.294 9.094 1.412 1.00 96.12 120 TRP A N 1
ATOM 962 C CA . TRP A 1 120 ? -9.656 8.577 1.295 1.00 96.12 120 TRP A CA 1
ATOM 963 C C . TRP A 1 120 ? -9.668 7.296 0.463 1.00 96.12 120 TRP A C 1
ATOM 965 O O . TRP A 1 120 ? -10.283 6.305 0.859 1.00 96.12 120 TRP A O 1
ATOM 975 N N . TYR A 1 121 ? -8.995 7.313 -0.692 1.00 96.75 121 TYR A N 1
ATOM 976 C CA . TYR A 1 121 ? -9.008 6.191 -1.620 1.00 96.75 121 TYR A CA 1
ATOM 977 C C . TYR A 1 121 ? -8.292 4.967 -1.033 1.00 96.75 121 TYR A C 1
ATOM 979 O O . TYR A 1 121 ? -8.835 3.867 -1.009 1.00 96.75 121 TYR A O 1
ATOM 987 N N . MET A 1 122 ? -7.101 5.165 -0.471 1.00 98.12 122 MET A N 1
ATOM 988 C CA . MET A 1 122 ? -6.342 4.107 0.198 1.00 98.12 122 MET A CA 1
ATOM 989 C C . MET A 1 122 ? -7.135 3.494 1.353 1.00 98.12 122 MET A C 1
ATOM 991 O O . MET A 1 122 ? -7.249 2.275 1.450 1.00 98.12 122 MET A O 1
ATOM 995 N N . ARG A 1 123 ? -7.746 4.330 2.200 1.00 97.69 123 ARG A N 1
ATOM 996 C CA . ARG A 1 123 ? -8.556 3.855 3.323 1.00 97.69 123 ARG A CA 1
ATOM 997 C C . ARG A 1 123 ? -9.785 3.080 2.854 1.00 97.69 123 ARG A C 1
ATOM 999 O O . ARG A 1 123 ? -10.105 2.050 3.438 1.00 97.69 123 ARG A O 1
ATOM 1006 N N . ALA A 1 124 ? -10.482 3.564 1.829 1.00 97.12 124 ALA A N 1
ATOM 1007 C CA . ALA A 1 124 ? -11.638 2.869 1.273 1.00 97.12 124 ALA A CA 1
ATOM 1008 C C . ALA A 1 124 ? -11.244 1.508 0.678 1.00 97.12 124 ALA A C 1
ATOM 1010 O O . ALA A 1 124 ? -11.926 0.523 0.939 1.00 97.12 124 ALA A O 1
ATOM 1011 N N . TYR A 1 125 ? -10.115 1.429 -0.031 1.00 97.69 125 TYR A N 1
ATOM 1012 C CA . TYR A 1 125 ? -9.584 0.163 -0.538 1.00 97.69 125 TYR A CA 1
ATOM 1013 C C . TYR A 1 125 ? -9.278 -0.828 0.590 1.00 97.69 125 TYR A C 1
ATOM 1015 O O . TYR A 1 125 ? -9.753 -1.959 0.559 1.00 97.69 125 TYR A O 1
ATOM 1023 N N . LEU A 1 126 ? -8.565 -0.386 1.632 1.00 98.25 126 LEU A N 1
ATOM 1024 C CA . LEU A 1 126 ? -8.263 -1.220 2.799 1.00 98.25 126 LEU A CA 1
ATOM 1025 C C . LEU A 1 126 ? -9.536 -1.685 3.528 1.00 98.25 126 LEU A C 1
ATOM 1027 O O . LEU A 1 126 ? -9.611 -2.835 3.950 1.00 98.25 126 LEU A O 1
ATOM 1031 N N . LYS A 1 127 ? -10.559 -0.825 3.634 1.00 97.69 127 LYS A N 1
ATOM 1032 C CA . LYS A 1 127 ? -11.884 -1.194 4.163 1.00 97.69 127 LYS A CA 1
ATOM 1033 C C . LYS A 1 127 ? -12.548 -2.295 3.344 1.00 97.69 127 LYS A C 1
ATOM 1035 O O . LYS A 1 127 ? -13.078 -3.224 3.942 1.00 97.69 127 LYS A O 1
ATOM 1040 N N . CYS A 1 128 ? -12.529 -2.190 2.016 1.00 97.44 128 CYS A N 1
ATOM 1041 C CA . CYS A 1 128 ? -13.096 -3.210 1.135 1.00 97.44 128 CYS A CA 1
ATOM 1042 C C . CYS A 1 128 ? -12.367 -4.547 1.295 1.00 97.44 128 CYS A C 1
ATOM 1044 O O . CYS A 1 128 ? -13.015 -5.546 1.579 1.00 97.44 128 CYS A O 1
ATOM 1046 N N . VAL A 1 129 ? -11.030 -4.546 1.234 1.00 97.38 129 VAL A N 1
ATOM 1047 C CA . VAL A 1 129 ? -10.225 -5.766 1.422 1.00 97.38 129 VAL A CA 1
ATOM 1048 C C . VAL A 1 129 ? -10.499 -6.412 2.783 1.00 97.38 129 VAL A C 1
ATOM 1050 O O . VAL A 1 129 ? -10.675 -7.626 2.864 1.00 97.38 129 VAL A O 1
ATOM 1053 N N . TRP A 1 130 ? -10.586 -5.615 3.853 1.00 97.75 130 TRP A N 1
ATOM 1054 C CA . TRP A 1 130 ? -10.910 -6.137 5.181 1.00 97.75 130 TRP A CA 1
ATOM 1055 C C . TRP A 1 130 ? -12.320 -6.725 5.261 1.00 97.75 130 TRP A C 1
ATOM 1057 O O . TRP A 1 130 ? -12.512 -7.798 5.832 1.00 97.75 130 TRP A O 1
ATOM 1067 N N . ALA A 1 131 ? -13.307 -6.032 4.691 1.00 97.31 131 ALA A N 1
ATOM 1068 C CA . ALA A 1 131 ? -14.689 -6.493 4.679 1.00 97.31 131 ALA A CA 1
ATOM 1069 C C . ALA A 1 131 ? -14.827 -7.831 3.939 1.00 97.31 131 ALA A C 1
ATOM 1071 O O . ALA A 1 131 ? -15.446 -8.749 4.476 1.00 97.31 131 ALA A O 1
ATOM 1072 N N . ASP A 1 132 ? -14.195 -7.962 2.770 1.00 97.19 132 ASP A N 1
ATOM 1073 C CA . ASP A 1 132 ? -14.194 -9.196 1.981 1.00 97.19 132 ASP A CA 1
ATOM 1074 C C . ASP A 1 132 ? -13.502 -10.338 2.740 1.00 97.19 132 ASP A C 1
ATOM 1076 O O . ASP A 1 132 ? -14.025 -11.453 2.808 1.00 97.19 132 ASP A O 1
ATOM 1080 N N . TYR A 1 133 ? -12.365 -10.057 3.388 1.00 97.31 133 TYR A N 1
ATOM 1081 C CA . TYR A 1 133 ? -11.662 -11.051 4.197 1.00 97.31 133 TYR A CA 1
ATOM 1082 C C . TYR A 1 133 ? -12.506 -11.542 5.381 1.00 97.31 133 TYR A C 1
ATOM 1084 O O . TYR A 1 133 ? -12.623 -12.753 5.573 1.00 97.31 133 TYR A O 1
ATOM 1092 N N . ARG A 1 134 ? -13.129 -10.633 6.148 1.00 97.12 134 ARG A N 1
ATOM 1093 C CA . ARG A 1 134 ? -14.004 -11.006 7.276 1.00 97.12 134 ARG A CA 1
ATOM 1094 C C . ARG A 1 134 ? -15.247 -11.764 6.833 1.00 97.12 134 ARG A C 1
ATOM 1096 O O . ARG A 1 134 ? -15.701 -12.643 7.554 1.00 97.12 134 ARG A O 1
ATOM 1103 N N . ALA A 1 135 ? -15.805 -11.436 5.669 1.00 97.62 135 ALA A N 1
ATOM 1104 C CA . ALA A 1 135 ? -16.946 -12.169 5.133 1.00 97.62 135 ALA A CA 1
ATOM 1105 C C . ALA A 1 135 ? -16.592 -13.640 4.851 1.00 97.62 135 ALA A C 1
ATOM 1107 O O . ALA A 1 135 ? -17.418 -14.521 5.076 1.00 97.62 135 ALA A O 1
ATOM 1108 N N . ALA A 1 136 ? -15.359 -13.908 4.407 1.00 98.00 136 ALA A N 1
ATOM 1109 C CA . ALA A 1 136 ? -14.849 -15.263 4.200 1.00 98.00 136 ALA A CA 1
ATOM 1110 C C . ALA A 1 136 ? -14.349 -15.946 5.491 1.00 98.00 136 ALA A C 1
ATOM 1112 O O . ALA A 1 136 ? -14.323 -17.173 5.556 1.00 98.00 136 ALA A O 1
ATOM 1113 N N . HIS A 1 137 ? -13.971 -15.169 6.512 1.00 97.56 137 HIS A N 1
ATOM 1114 C CA . HIS A 1 137 ? -13.412 -15.647 7.781 1.00 97.56 137 HIS A CA 1
ATOM 1115 C C . HIS A 1 137 ? -14.125 -14.966 8.964 1.00 97.56 137 HIS A C 1
ATOM 1117 O O . HIS A 1 137 ? -13.566 -14.048 9.570 1.00 97.56 137 HIS A O 1
ATOM 1123 N N . PRO A 1 138 ? -15.363 -15.379 9.297 1.00 97.00 138 PRO A N 1
ATOM 1124 C CA . PRO A 1 138 ? -16.178 -14.701 10.308 1.00 97.00 138 PRO A CA 1
ATOM 1125 C C . PRO A 1 138 ? -15.569 -14.742 11.717 1.00 97.00 138 PRO A C 1
ATOM 1127 O O . PRO A 1 138 ? -15.834 -13.845 12.512 1.00 97.00 138 PRO A O 1
ATOM 1130 N N . ASP A 1 139 ? -14.720 -15.733 12.000 1.00 96.50 139 ASP A N 1
ATOM 1131 C CA . ASP A 1 139 ? -14.033 -15.899 13.288 1.00 96.50 139 ASP A CA 1
ATOM 1132 C C . ASP A 1 139 ? -12.688 -15.146 13.365 1.00 96.50 139 ASP A C 1
ATOM 1134 O O . ASP A 1 139 ? -11.942 -15.292 14.335 1.00 96.50 139 ASP A O 1
ATOM 1138 N N . ALA A 1 140 ? -12.334 -14.362 12.339 1.00 94.19 140 ALA A N 1
ATOM 1139 C CA . ALA A 1 140 ? -11.091 -13.598 12.335 1.00 94.19 140 ALA A CA 1
ATOM 1140 C C . ALA A 1 140 ? -11.074 -12.539 13.462 1.00 94.19 140 ALA A C 1
ATOM 1142 O O . ALA A 1 140 ? -12.074 -11.839 13.651 1.00 94.19 140 ALA A O 1
ATOM 1143 N N . PRO A 1 141 ? -9.943 -12.354 14.177 1.00 94.25 141 PRO A N 1
ATOM 1144 C CA . PRO A 1 141 ? -9.828 -11.324 15.210 1.00 94.25 141 PRO A CA 1
ATOM 1145 C C . PRO A 1 141 ? -10.105 -9.910 14.676 1.00 94.25 141 PRO A C 1
ATOM 1147 O O . PRO A 1 141 ? -9.749 -9.586 13.543 1.00 94.25 141 PRO A O 1
ATOM 1150 N N . GLU A 1 142 ? -10.705 -9.047 15.503 1.00 91.38 142 GLU A N 1
ATOM 1151 C CA . GLU A 1 142 ? -11.022 -7.663 15.109 1.00 91.38 142 GLU A CA 1
ATOM 1152 C C . GLU A 1 142 ? -9.825 -6.706 15.188 1.00 91.38 142 GLU A C 1
ATOM 1154 O O . GLU A 1 142 ? -9.783 -5.717 14.453 1.00 91.38 142 GLU A O 1
ATOM 1159 N N . ASP A 1 143 ? -8.862 -6.989 16.069 1.00 95.12 143 ASP A N 1
ATOM 1160 C CA . ASP A 1 143 ? -7.666 -6.164 16.236 1.00 95.12 143 ASP A CA 1
ATOM 1161 C C . ASP A 1 143 ? -6.619 -6.522 15.177 1.00 95.12 143 ASP A C 1
ATOM 1163 O O . ASP A 1 143 ? -5.896 -7.521 15.282 1.00 95.12 143 ASP A O 1
ATOM 1167 N N . VAL A 1 144 ? -6.599 -5.712 14.118 1.00 97.94 144 VAL A N 1
ATOM 1168 C CA . VAL A 1 144 ? -5.751 -5.907 12.944 1.00 97.94 144 VAL A CA 1
ATOM 1169 C C . VAL A 1 144 ? -5.021 -4.633 12.541 1.00 97.94 144 VAL A C 1
ATOM 1171 O O . VAL A 1 144 ? -5.5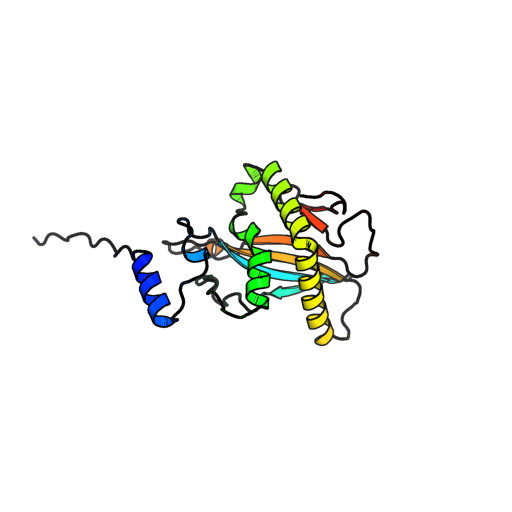08 -3.512 12.687 1.00 97.94 144 VAL A O 1
ATOM 1174 N N . GLU A 1 145 ? -3.856 -4.819 11.940 1.00 98.50 145 GLU A N 1
ATOM 1175 C CA . GLU A 1 145 ? -3.143 -3.809 11.173 1.00 98.50 145 GLU A CA 1
ATOM 1176 C C . GLU A 1 145 ? -3.236 -4.162 9.689 1.00 98.50 145 GLU A C 1
ATOM 1178 O O . GLU A 1 145 ? -2.838 -5.250 9.279 1.00 98.50 145 GLU A O 1
ATOM 1183 N N . LEU A 1 146 ? -3.730 -3.231 8.870 1.00 98.75 146 LEU A N 1
ATOM 1184 C CA . LEU A 1 146 ? -3.733 -3.379 7.419 1.00 98.75 146 LEU A CA 1
ATOM 1185 C C . LEU A 1 146 ? -2.641 -2.519 6.797 1.00 98.75 146 LEU A C 1
ATOM 1187 O O . LEU A 1 146 ? -2.658 -1.293 6.927 1.00 98.75 146 LEU A O 1
ATOM 1191 N N . VAL A 1 147 ? -1.720 -3.148 6.072 1.00 98.81 147 VAL A N 1
ATOM 1192 C CA . VAL A 1 147 ? -0.645 -2.456 5.357 1.00 98.81 147 VAL A CA 1
ATOM 1193 C C . VAL A 1 147 ? -0.860 -2.588 3.862 1.00 98.81 147 VAL A C 1
ATOM 1195 O O . VAL A 1 147 ? -0.702 -3.670 3.302 1.00 98.81 147 VAL A O 1
ATOM 1198 N N . LEU A 1 148 ? -1.173 -1.468 3.213 1.00 98.75 148 LEU A N 1
ATOM 1199 C CA . LEU A 1 148 ? -1.172 -1.368 1.761 1.00 98.75 148 LEU A CA 1
ATOM 1200 C C . LEU A 1 148 ? 0.270 -1.343 1.267 1.00 98.75 148 LEU A C 1
ATOM 1202 O O . LEU A 1 148 ? 1.063 -0.500 1.703 1.00 98.75 148 LEU A O 1
ATOM 1206 N N . LYS A 1 149 ? 0.583 -2.220 0.321 1.00 98.62 149 LYS A N 1
ATOM 1207 C CA . LYS A 1 149 ? 1.886 -2.290 -0.322 1.00 98.62 149 LYS A CA 1
ATOM 1208 C C . LYS A 1 149 ? 1.750 -2.295 -1.838 1.00 98.62 149 LYS A C 1
ATOM 1210 O O . LYS A 1 149 ? 0.779 -2.795 -2.404 1.00 98.62 149 LYS A O 1
ATOM 1215 N N . ALA A 1 150 ? 2.776 -1.774 -2.487 1.00 96.94 150 ALA A N 1
ATOM 1216 C CA . ALA A 1 150 ? 2.981 -1.844 -3.916 1.00 96.94 150 ALA A CA 1
ATOM 1217 C C . ALA A 1 150 ? 4.042 -2.899 -4.233 1.00 96.94 150 ALA A C 1
ATOM 1219 O O . ALA A 1 150 ? 5.208 -2.780 -3.854 1.00 96.94 150 ALA A O 1
ATOM 1220 N N . ARG A 1 151 ? 3.624 -3.927 -4.960 1.00 94.75 151 ARG A N 1
ATOM 1221 C CA . ARG A 1 151 ? 4.459 -5.000 -5.479 1.00 94.75 151 ARG A CA 1
ATOM 1222 C C . ARG A 1 151 ? 4.921 -4.623 -6.884 1.00 94.75 151 ARG A C 1
ATOM 1224 O O . ARG A 1 151 ? 4.151 -4.644 -7.842 1.00 94.75 151 ARG A O 1
ATOM 1231 N N . GLN A 1 152 ? 6.169 -4.190 -6.969 1.00 92.19 152 GLN A N 1
ATOM 1232 C CA . GLN A 1 152 ? 6.812 -3.602 -8.135 1.00 92.19 152 GLN A CA 1
ATOM 1233 C C . GLN A 1 152 ? 7.588 -4.672 -8.915 1.00 92.19 152 GLN A C 1
ATOM 1235 O O . GLN A 1 152 ? 8.578 -5.223 -8.434 1.00 92.19 152 GLN A O 1
ATOM 1240 N N . HIS A 1 153 ? 7.155 -4.927 -10.145 1.00 88.81 153 HIS A N 1
ATOM 1241 C CA . HIS A 1 153 ? 7.809 -5.796 -11.118 1.00 88.81 153 HIS A CA 1
ATOM 1242 C C . HIS A 1 153 ? 8.538 -4.927 -12.137 1.00 88.81 153 HIS A C 1
ATOM 1244 O O . HIS A 1 153 ? 7.910 -4.182 -12.887 1.00 88.81 153 HIS A O 1
ATOM 1250 N N . ARG A 1 154 ? 9.868 -4.981 -12.155 1.00 84.25 154 ARG A N 1
ATOM 1251 C CA . ARG A 1 154 ? 10.668 -4.142 -13.054 1.00 84.25 154 ARG A CA 1
ATOM 1252 C C . ARG A 1 154 ? 10.476 -4.552 -14.514 1.00 84.25 154 ARG A C 1
ATOM 1254 O O . ARG A 1 154 ? 10.547 -5.731 -14.859 1.00 84.25 154 ARG A O 1
ATOM 1261 N N . ASN A 1 155 ? 10.294 -3.557 -15.378 1.00 74.44 155 ASN A N 1
ATOM 1262 C CA . ASN A 1 155 ? 10.186 -3.765 -16.815 1.00 74.44 155 ASN A CA 1
ATOM 1263 C C . ASN A 1 155 ? 11.590 -3.807 -17.430 1.00 74.44 155 ASN A C 1
ATOM 1265 O O . ASN A 1 155 ? 12.234 -2.776 -17.614 1.00 74.44 155 ASN A O 1
ATOM 1269 N N . PHE A 1 156 ? 12.068 -5.004 -17.772 1.00 62.34 156 PHE A N 1
ATOM 1270 C CA . PHE A 1 156 ? 13.332 -5.193 -18.487 1.00 62.34 156 PHE A CA 1
ATOM 1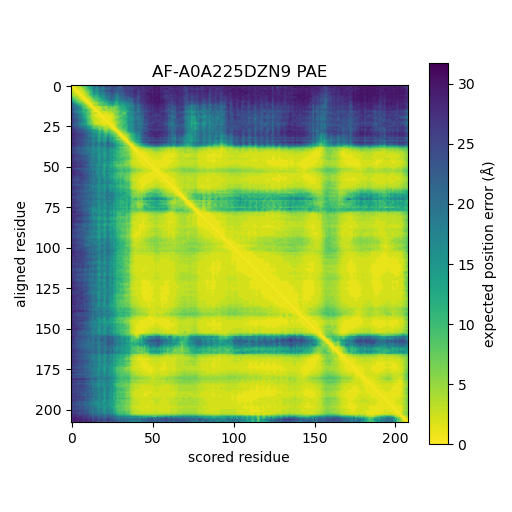271 C C . PHE A 1 156 ? 13.030 -5.537 -19.938 1.00 62.34 156 PHE A C 1
ATOM 1273 O O . PHE A 1 156 ? 12.551 -6.632 -20.224 1.00 62.34 156 PHE A O 1
ATOM 1280 N N . ARG A 1 157 ? 13.264 -4.594 -20.856 1.00 58.78 157 ARG A N 1
ATOM 1281 C CA . ARG A 1 157 ? 12.815 -4.770 -22.240 1.00 58.78 157 ARG A CA 1
ATOM 1282 C C . ARG A 1 157 ? 13.582 -5.832 -23.034 1.00 58.78 157 ARG A C 1
ATOM 1284 O O . ARG A 1 157 ? 12.965 -6.421 -23.902 1.00 58.78 157 ARG A O 1
ATOM 1291 N N . ASP A 1 158 ? 14.844 -6.152 -22.724 1.00 51.47 158 ASP A N 1
ATOM 1292 C CA . ASP A 1 158 ? 15.689 -6.846 -23.718 1.00 51.47 158 ASP A CA 1
ATOM 1293 C C . ASP A 1 158 ? 16.718 -7.859 -23.159 1.00 51.47 158 ASP A C 1
ATOM 1295 O O . ASP A 1 158 ? 17.774 -8.052 -23.763 1.00 51.47 158 ASP A O 1
ATOM 1299 N N . ARG A 1 159 ? 16.480 -8.530 -22.016 1.00 57.44 159 ARG A N 1
ATOM 1300 C CA . ARG A 1 159 ? 17.434 -9.555 -21.524 1.00 57.44 159 ARG A CA 1
ATOM 1301 C C . ARG A 1 159 ? 16.817 -10.767 -20.830 1.00 57.44 159 ARG A C 1
ATOM 1303 O O . ARG A 1 159 ? 15.784 -10.666 -20.169 1.00 57.44 159 ARG A O 1
ATOM 1310 N N . VAL A 1 160 ? 17.512 -11.905 -20.961 1.00 60.09 160 VAL A N 1
ATOM 1311 C CA . VAL A 1 160 ? 17.331 -13.090 -20.108 1.00 60.09 160 VAL A CA 1
ATOM 1312 C C . VAL A 1 160 ? 17.568 -12.656 -18.664 1.00 60.09 160 VAL A C 1
ATOM 1314 O O . VAL A 1 160 ? 18.575 -12.011 -18.379 1.00 60.09 160 VAL A O 1
ATOM 1317 N N . ARG A 1 161 ? 16.617 -12.968 -17.783 1.00 63.53 161 ARG A N 1
ATOM 1318 C CA . ARG A 1 161 ? 16.607 -12.488 -16.399 1.00 63.53 161 ARG A CA 1
ATOM 1319 C C . ARG A 1 161 ? 17.217 -13.517 -15.465 1.00 63.53 161 ARG A C 1
ATOM 1321 O O . ARG A 1 161 ? 16.975 -14.714 -15.626 1.00 63.53 161 ARG A O 1
ATOM 1328 N N . SER A 1 162 ? 17.934 -13.052 -14.451 1.00 64.88 162 SER A N 1
ATOM 1329 C CA . SER A 1 162 ? 18.193 -13.877 -13.274 1.00 64.88 162 SER A CA 1
ATOM 1330 C C . SER A 1 162 ? 16.911 -14.036 -12.439 1.00 64.88 162 SER A C 1
ATOM 1332 O O . SER A 1 162 ? 15.974 -13.242 -12.541 1.00 64.88 162 SER A O 1
ATOM 1334 N N . ALA A 1 163 ? 16.857 -15.058 -11.580 1.00 65.69 163 ALA A N 1
ATOM 1335 C CA . ALA A 1 163 ? 15.737 -15.241 -10.650 1.00 65.69 163 ALA A CA 1
ATOM 1336 C C . ALA A 1 163 ? 15.567 -14.045 -9.687 1.00 65.69 163 ALA A C 1
ATOM 1338 O O . ALA A 1 163 ? 14.445 -13.679 -9.331 1.00 65.69 163 ALA A O 1
ATOM 1339 N N . GLU A 1 164 ? 16.670 -13.395 -9.309 1.00 67.12 164 GLU A N 1
ATOM 1340 C CA . GLU A 1 164 ? 16.658 -12.183 -8.481 1.00 67.12 164 GLU A CA 1
ATOM 1341 C C . GLU A 1 164 ? 16.033 -10.996 -9.222 1.00 67.12 164 GLU A C 1
ATOM 1343 O O . GLU A 1 164 ? 15.258 -10.251 -8.633 1.00 67.12 164 GLU A O 1
ATOM 1348 N N . GLU A 1 165 ? 16.284 -10.853 -10.528 1.00 69.00 165 GLU A N 1
ATOM 1349 C CA . GLU A 1 165 ? 15.685 -9.792 -11.350 1.00 69.00 165 GLU A CA 1
ATOM 1350 C C . GLU A 1 165 ? 14.180 -9.989 -11.585 1.00 69.00 165 GLU A C 1
ATOM 1352 O O . GLU A 1 165 ? 13.464 -9.025 -11.846 1.00 69.00 165 GLU A O 1
ATOM 1357 N N . ILE A 1 166 ? 13.688 -11.226 -11.489 1.00 74.38 166 ILE A N 1
ATOM 1358 C CA . ILE A 1 166 ? 12.257 -11.551 -11.596 1.00 74.38 166 ILE A CA 1
ATOM 1359 C C . ILE A 1 166 ? 11.526 -11.291 -10.269 1.00 74.38 166 ILE A C 1
ATOM 1361 O O . ILE A 1 166 ? 10.310 -11.105 -10.257 1.00 74.38 166 ILE A O 1
ATOM 1365 N N . THR A 1 167 ? 12.245 -11.271 -9.144 1.00 83.81 167 THR A N 1
ATOM 1366 C CA . THR A 1 167 ? 11.623 -11.149 -7.824 1.00 83.81 167 THR A CA 1
ATOM 1367 C C . THR A 1 167 ? 11.061 -9.735 -7.621 1.00 83.81 167 THR A C 1
ATOM 1369 O O . THR A 1 167 ? 11.817 -8.761 -7.678 1.00 83.81 167 THR A O 1
ATOM 1372 N N . PRO A 1 168 ? 9.750 -9.581 -7.353 1.00 89.56 168 PRO A N 1
ATOM 1373 C CA . PRO A 1 168 ? 9.158 -8.259 -7.192 1.00 89.56 168 PRO A CA 1
ATOM 1374 C C . PRO A 1 168 ? 9.715 -7.540 -5.967 1.00 89.56 168 PRO A C 1
ATOM 1376 O O . PRO A 1 168 ? 9.826 -8.121 -4.885 1.00 89.56 168 PRO A O 1
ATOM 1379 N N . THR A 1 169 ? 10.004 -6.250 -6.116 1.00 92.12 169 THR A N 1
ATOM 1380 C CA . THR A 1 169 ? 10.297 -5.388 -4.967 1.00 92.12 169 THR A CA 1
ATOM 1381 C C . THR A 1 169 ? 8.981 -4.982 -4.316 1.00 92.12 169 THR A C 1
ATOM 1383 O O . THR A 1 169 ? 8.044 -4.588 -5.002 1.00 92.12 169 THR A O 1
ATOM 1386 N N . VAL A 1 170 ? 8.888 -5.073 -2.993 1.00 95.50 170 VAL A N 1
ATOM 1387 C CA . VAL A 1 170 ? 7.662 -4.751 -2.257 1.00 95.50 170 VAL A CA 1
ATOM 1388 C C . VAL A 1 170 ? 7.875 -3.493 -1.427 1.00 95.50 170 VAL A C 1
ATOM 1390 O O . VAL A 1 170 ? 8.763 -3.446 -0.579 1.00 95.50 170 VAL A O 1
ATOM 1393 N N . TRP A 1 171 ? 7.023 -2.497 -1.645 1.00 95.69 171 TRP A N 1
ATOM 1394 C CA . TRP A 1 171 ? 7.073 -1.204 -0.973 1.00 95.69 171 TRP A CA 1
ATOM 1395 C C . TRP A 1 171 ? 5.825 -0.982 -0.130 1.00 95.69 171 TRP A C 1
ATOM 1397 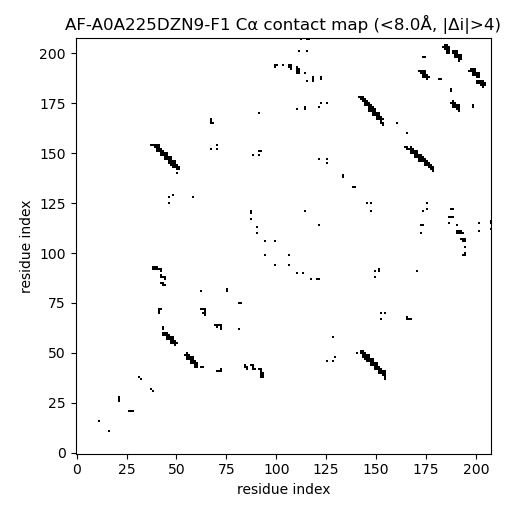O O . TRP A 1 171 ? 4.731 -0.939 -0.693 1.00 95.69 171 TRP A O 1
ATOM 1407 N N . PRO A 1 172 ? 5.936 -0.801 1.193 1.00 98.06 172 PRO A N 1
ATOM 1408 C CA . PRO A 1 172 ? 4.814 -0.305 1.969 1.00 98.06 172 PRO A CA 1
ATOM 1409 C C . PRO A 1 172 ? 4.453 1.116 1.530 1.00 98.06 172 PRO A C 1
ATOM 1411 O O . PRO A 1 172 ? 5.325 1.921 1.215 1.00 98.06 172 PRO A O 1
ATOM 1414 N N . SER A 1 173 ? 3.160 1.419 1.507 1.00 97.81 173 SER A N 1
ATOM 1415 C CA . SER A 1 173 ? 2.650 2.722 1.069 1.00 97.81 173 SER A CA 1
ATOM 1416 C C . SER A 1 173 ? 1.904 3.420 2.196 1.00 97.81 173 SER A C 1
ATOM 1418 O O . SER A 1 173 ? 2.174 4.578 2.514 1.00 97.81 173 SER A O 1
ATOM 1420 N N . ALA A 1 174 ? 0.965 2.704 2.813 1.00 98.62 174 ALA A N 1
ATOM 1421 C CA . ALA A 1 174 ? 0.140 3.232 3.883 1.00 98.62 174 ALA A CA 1
ATOM 1422 C C . ALA A 1 174 ? -0.271 2.134 4.859 1.00 98.62 174 ALA A C 1
ATOM 1424 O O . ALA A 1 174 ? -0.386 0.965 4.486 1.00 98.62 174 ALA A O 1
ATOM 1425 N N . ARG A 1 175 ? -0.536 2.531 6.101 1.00 98.75 175 ARG A N 1
ATOM 1426 C CA . ARG A 1 175 ? -1.019 1.647 7.159 1.00 98.75 175 ARG A CA 1
ATOM 1427 C C . ARG A 1 175 ? -2.323 2.172 7.745 1.00 98.75 175 ARG A C 1
ATOM 1429 O O . ARG A 1 175 ? -2.434 3.353 8.066 1.00 98.75 175 ARG A O 1
ATOM 1436 N N . TRP A 1 176 ? -3.299 1.288 7.916 1.00 98.56 176 TRP A N 1
ATOM 1437 C CA . TRP A 1 176 ? -4.553 1.572 8.604 1.00 98.56 176 TRP A CA 1
ATOM 1438 C C . TRP A 1 176 ? -4.748 0.616 9.779 1.00 98.56 176 TRP A C 1
ATOM 1440 O O . TRP A 1 176 ? -4.489 -0.579 9.675 1.00 98.56 176 TRP A O 1
ATOM 1450 N N . LEU A 1 177 ? -5.214 1.162 10.898 1.00 97.88 177 LEU A N 1
ATOM 1451 C CA . LEU A 1 177 ? -5.461 0.444 12.145 1.00 97.88 177 LEU A CA 1
ATOM 1452 C C . LEU A 1 177 ? -6.941 0.637 12.500 1.00 97.88 177 LEU A C 1
ATOM 1454 O O . LEU A 1 177 ? -7.280 1.674 13.072 1.00 97.88 177 LEU A O 1
ATOM 1458 N N . PRO A 1 178 ? -7.841 -0.289 12.119 1.00 96.50 178 PRO A N 1
ATOM 1459 C CA . PRO A 1 178 ? -9.283 -0.109 12.278 1.00 96.50 178 PRO A CA 1
ATOM 1460 C C . PRO A 1 178 ? -9.729 0.063 13.731 1.00 96.50 178 PRO A C 1
ATOM 1462 O O . PRO A 1 178 ? -10.654 0.829 13.980 1.00 96.50 178 PRO A O 1
ATOM 1465 N N . ALA A 1 179 ? -9.064 -0.614 14.672 1.00 95.50 179 ALA A N 1
ATOM 1466 C CA . ALA A 1 179 ? -9.369 -0.538 16.101 1.00 95.50 179 ALA A CA 1
ATOM 1467 C C . ALA A 1 179 ? -8.875 0.762 16.764 1.00 95.50 179 ALA A C 1
ATOM 1469 O O . ALA A 1 179 ? -9.297 1.103 17.870 1.00 95.50 179 ALA A O 1
ATOM 1470 N N . ARG A 1 180 ? -7.982 1.515 16.107 1.00 95.00 180 ARG A N 1
ATOM 1471 C CA . ARG A 1 180 ? -7.472 2.773 16.652 1.00 95.00 180 ARG A CA 1
ATOM 1472 C C . ARG A 1 180 ? -8.531 3.864 16.503 1.00 95.00 180 ARG A C 1
ATOM 1474 O O . ARG A 1 180 ? -8.989 4.137 15.395 1.00 95.00 180 ARG A O 1
ATOM 1481 N N . ALA A 1 181 ? -8.860 4.527 17.612 1.00 94.56 181 ALA A N 1
ATOM 1482 C CA . ALA A 1 181 ? -9.748 5.685 17.605 1.00 94.56 181 ALA A CA 1
ATOM 1483 C C . ALA A 1 181 ? -9.242 6.764 16.631 1.00 94.56 181 ALA A C 1
ATOM 1485 O O . ALA A 1 181 ? -8.049 7.081 16.600 1.00 94.56 181 ALA A O 1
ATOM 1486 N N . GLU A 1 182 ? -10.156 7.317 15.832 1.00 94.38 182 GLU A N 1
ATOM 1487 C CA . GLU A 1 182 ? -9.828 8.424 14.941 1.00 94.38 182 GLU A CA 1
ATOM 1488 C C . GLU A 1 182 ? -9.533 9.681 15.756 1.00 94.38 182 GLU A C 1
ATOM 1490 O O . GLU A 1 182 ? -10.248 10.030 16.693 1.00 94.38 182 GLU A O 1
ATOM 1495 N N . ASP A 1 183 ? -8.471 10.368 15.367 1.00 95.81 183 ASP A N 1
ATOM 1496 C CA . ASP A 1 183 ? -8.022 11.602 15.986 1.00 95.81 183 ASP A CA 1
ATOM 1497 C C . ASP A 1 183 ? -8.011 12.674 14.893 1.00 95.81 183 ASP A C 1
ATOM 1499 O O . ASP A 1 183 ? -7.230 12.556 13.940 1.00 95.81 183 ASP A O 1
ATOM 1503 N N . PRO A 1 184 ? -8.878 13.696 14.998 1.00 95.69 184 PRO A N 1
ATOM 1504 C CA . PRO A 1 184 ? -9.094 14.675 13.940 1.00 95.69 184 PRO A CA 1
ATOM 1505 C C . PRO A 1 184 ? -7.860 15.539 13.648 1.00 95.69 184 PRO A C 1
ATOM 1507 O O . PRO A 1 184 ? -7.831 16.216 12.621 1.00 95.69 184 PRO A O 1
ATOM 1510 N N . ALA A 1 185 ? -6.830 15.521 14.504 1.00 96.69 185 ALA A N 1
ATOM 1511 C CA . ALA A 1 185 ? -5.573 16.211 14.234 1.00 96.69 185 ALA A CA 1
ATOM 1512 C C . ALA A 1 185 ? -4.738 15.529 13.133 1.00 96.69 185 ALA A C 1
ATOM 1514 O O . ALA A 1 185 ? -3.861 16.169 12.547 1.00 96.69 185 ALA A O 1
ATOM 1515 N N . PHE A 1 186 ? -5.008 14.259 12.810 1.00 97.69 186 PHE A N 1
ATOM 1516 C CA . PHE A 1 186 ? -4.230 13.467 11.856 1.00 97.69 186 PHE A CA 1
ATOM 1517 C C . PHE A 1 186 ? -5.108 12.802 10.795 1.00 97.69 186 PHE A C 1
ATOM 1519 O O . PHE A 1 186 ? -6.312 12.623 10.958 1.00 97.69 186 PHE A O 1
ATOM 1526 N N . LEU A 1 187 ? -4.484 12.389 9.693 1.00 96.94 187 LEU A N 1
ATOM 1527 C CA . LEU A 1 187 ? -5.118 11.524 8.711 1.00 96.94 187 LEU A CA 1
ATOM 1528 C C . LEU A 1 187 ? -5.501 10.173 9.341 1.00 96.94 187 LEU A C 1
ATOM 1530 O O . LEU A 1 187 ? -4.800 9.675 10.226 1.00 96.94 187 LEU A O 1
ATOM 1534 N N . PRO A 1 188 ? -6.571 9.526 8.843 1.00 97.00 188 PRO A N 1
ATOM 1535 C CA . PRO A 1 188 ? -7.041 8.245 9.372 1.00 97.00 188 PRO A CA 1
ATOM 1536 C C . PRO A 1 188 ? -6.145 7.054 8.985 1.00 97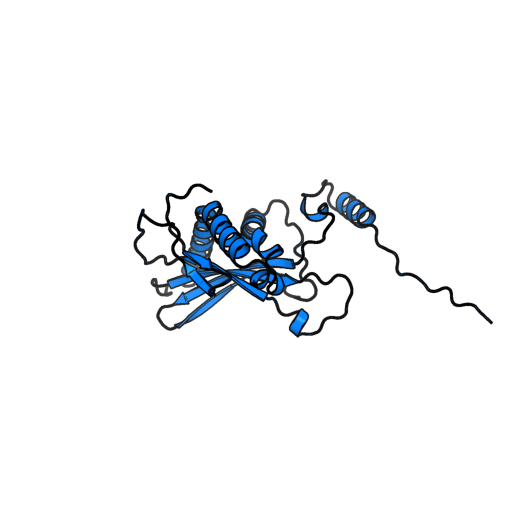.00 188 PRO A C 1
ATOM 1538 O O . PRO A 1 188 ? -6.433 5.926 9.376 1.00 97.00 188 PRO A O 1
ATOM 1541 N N . ILE A 1 189 ? -5.096 7.285 8.192 1.00 98.25 189 ILE A N 1
ATOM 1542 C CA . ILE A 1 189 ? -4.074 6.305 7.815 1.00 98.25 189 ILE A CA 1
ATOM 1543 C C . ILE A 1 189 ? -2.688 6.927 7.995 1.00 98.25 189 ILE A C 1
ATOM 1545 O O . ILE A 1 189 ? -2.519 8.143 7.892 1.00 98.25 189 ILE A O 1
ATOM 1549 N N . GLU A 1 190 ? -1.696 6.083 8.238 1.00 98.62 190 GLU A N 1
ATOM 1550 C CA . GLU A 1 190 ? -0.289 6.465 8.312 1.00 98.62 190 GLU A CA 1
ATOM 1551 C C . GLU A 1 190 ? 0.373 6.312 6.941 1.00 98.62 190 GLU A C 1
ATOM 1553 O O . GLU A 1 190 ? 0.044 5.390 6.192 1.00 98.62 190 GLU A O 1
ATOM 1558 N N . ALA A 1 191 ? 1.314 7.198 6.621 1.00 98.44 191 ALA A N 1
ATOM 1559 C CA . ALA A 1 191 ? 2.131 7.115 5.415 1.00 98.44 191 ALA A CA 1
ATOM 1560 C C . ALA A 1 191 ? 3.435 6.376 5.708 1.00 98.44 191 ALA A C 1
ATOM 1562 O O . ALA A 1 191 ? 3.998 6.532 6.789 1.00 98.44 191 ALA A O 1
ATOM 1563 N N . TYR A 1 192 ? 3.932 5.593 4.756 1.00 98.50 192 TYR A N 1
ATOM 1564 C CA . TYR A 1 192 ? 5.270 5.021 4.860 1.00 98.50 192 TYR A CA 1
ATOM 1565 C C . TYR A 1 192 ? 6.330 6.051 4.453 1.00 98.50 192 TYR A C 1
ATOM 1567 O O . TYR A 1 192 ? 6.235 6.652 3.383 1.00 98.50 192 TYR A O 1
ATOM 1575 N N . ASP A 1 193 ? 7.337 6.246 5.300 1.00 97.81 193 ASP A N 1
ATOM 1576 C CA . ASP A 1 193 ? 8.552 6.987 4.981 1.00 97.81 193 ASP A CA 1
ATOM 1577 C C . ASP A 1 193 ? 9.552 6.034 4.300 1.00 97.81 193 ASP A C 1
ATOM 1579 O O . ASP A 1 193 ? 10.069 5.127 4.959 1.00 97.81 193 ASP A O 1
ATOM 1583 N N . PRO A 1 194 ? 9.839 6.194 2.995 1.00 96.19 194 PRO A N 1
ATOM 1584 C CA . PRO A 1 194 ? 10.730 5.286 2.276 1.00 96.19 194 PRO A CA 1
ATOM 1585 C C . PRO A 1 194 ? 12.210 5.452 2.657 1.00 96.19 194 PRO A C 1
ATOM 1587 O O . PRO A 1 194 ? 13.016 4.575 2.338 1.00 96.19 194 PRO A O 1
ATOM 1590 N N . VAL A 1 195 ? 12.575 6.553 3.321 1.00 96.12 195 VAL A N 1
ATOM 1591 C CA . VAL A 1 195 ? 13.944 6.856 3.751 1.00 96.12 195 VAL A CA 1
ATOM 1592 C C . VAL A 1 195 ? 14.207 6.212 5.106 1.00 96.12 195 VAL A C 1
ATOM 1594 O O . VAL A 1 195 ? 15.098 5.372 5.228 1.00 96.12 195 VAL A O 1
ATOM 1597 N N . ASP A 1 196 ? 13.380 6.546 6.098 1.00 97.31 196 ASP A N 1
ATOM 1598 C CA . ASP A 1 196 ? 13.540 6.066 7.479 1.00 97.31 196 ASP A CA 1
ATOM 1599 C C . ASP A 1 196 ? 12.896 4.693 7.707 1.00 97.31 196 ASP A C 1
ATOM 1601 O O . ASP A 1 196 ? 13.118 4.049 8.732 1.00 97.31 196 ASP A O 1
ATOM 1605 N N . ARG A 1 197 ? 12.121 4.214 6.728 1.00 97.00 197 ARG A N 1
ATOM 1606 C CA . ARG A 1 197 ? 11.463 2.901 6.708 1.00 97.00 197 ARG A CA 1
ATOM 1607 C C . ARG A 1 197 ? 10.463 2.691 7.842 1.00 97.00 197 ARG A C 1
ATOM 1609 O O . ARG A 1 197 ? 10.293 1.574 8.332 1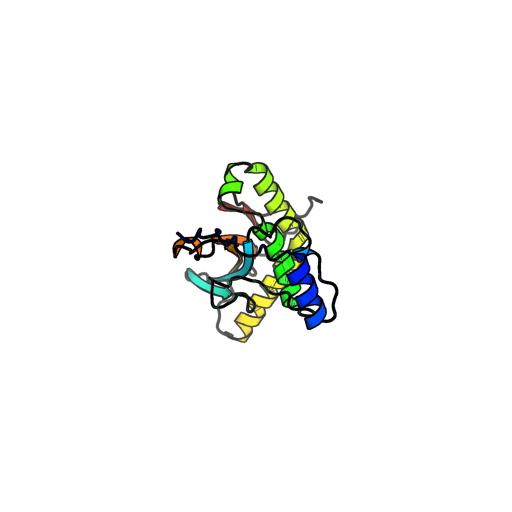.00 97.00 197 ARG A O 1
ATOM 1616 N N . VAL A 1 198 ? 9.759 3.752 8.218 1.00 98.12 198 VAL A N 1
ATOM 1617 C CA . VAL A 1 198 ? 8.759 3.759 9.294 1.00 98.12 198 VAL A CA 1
ATOM 1618 C C . VAL A 1 198 ? 7.417 4.285 8.801 1.00 98.12 198 VAL A C 1
ATOM 1620 O O . VAL A 1 198 ? 7.342 5.003 7.811 1.00 98.12 198 VAL A O 1
ATOM 1623 N N . PHE A 1 199 ? 6.339 3.941 9.501 1.00 98.56 199 PHE A N 1
ATOM 1624 C CA . PHE A 1 199 ? 5.041 4.573 9.274 1.00 98.56 199 PHE A CA 1
ATOM 1625 C C . PHE A 1 199 ? 4.892 5.820 10.141 1.00 98.56 199 PHE A C 1
ATOM 1627 O O . PHE A 1 199 ? 5.179 5.792 11.338 1.00 98.56 199 PHE A O 1
ATOM 1634 N N . VAL A 1 200 ? 4.407 6.899 9.533 1.00 98.31 200 VAL A N 1
ATOM 1635 C CA . VAL A 1 200 ? 4.285 8.223 10.140 1.00 98.31 200 VAL A CA 1
ATOM 1636 C C . VAL A 1 200 ? 2.836 8.697 10.049 1.00 98.31 200 VAL A C 1
ATOM 1638 O O . VAL A 1 200 ? 2.196 8.625 8.996 1.00 98.31 200 VAL A O 1
ATOM 1641 N N . ARG A 1 201 ? 2.303 9.212 11.162 1.00 97.56 201 ARG A N 1
ATOM 1642 C CA . ARG A 1 201 ? 1.005 9.899 11.176 1.00 97.56 201 ARG A CA 1
ATOM 1643 C C . ARG A 1 201 ? 1.163 11.275 10.540 1.00 97.56 201 ARG A C 1
ATOM 1645 O O . ARG A 1 201 ? 1.985 12.070 10.985 1.00 97.56 201 ARG A O 1
ATOM 1652 N N . LEU A 1 202 ? 0.349 11.573 9.535 1.00 97.00 202 LEU A N 1
ATOM 1653 C CA . LEU A 1 202 ? 0.364 12.874 8.868 1.00 97.00 202 LEU A CA 1
ATOM 1654 C C . LEU A 1 202 ? -0.730 13.788 9.451 1.00 97.00 202 LEU A C 1
ATOM 1656 O O . LEU A 1 202 ? -1.859 13.323 9.590 1.00 9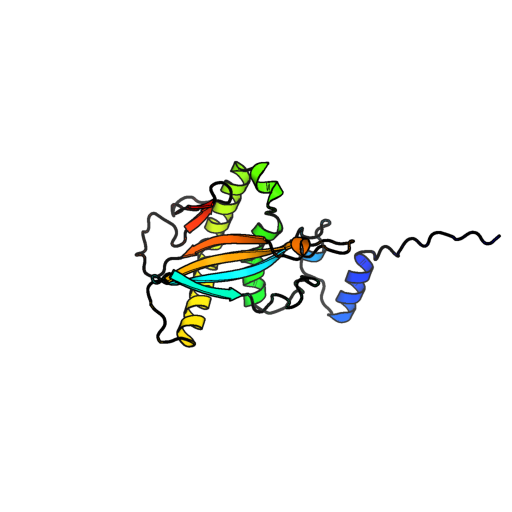7.00 202 LEU A O 1
ATOM 1660 N N . PRO A 1 203 ? -0.452 15.067 9.770 1.00 97.12 203 PRO A N 1
ATOM 1661 C CA . PRO A 1 203 ? -1.470 16.024 10.228 1.00 97.12 203 PRO A CA 1
ATOM 1662 C C . PRO A 1 203 ? -2.628 16.202 9.234 1.00 97.12 203 PRO A C 1
ATOM 1664 O O . PRO A 1 203 ? -2.384 16.221 8.035 1.00 97.12 203 PRO A O 1
ATOM 1667 N N . ALA A 1 204 ? -3.876 16.392 9.667 1.00 92.31 204 ALA A N 1
ATOM 1668 C CA . ALA A 1 204 ? -5.021 16.509 8.746 1.00 92.31 204 ALA A CA 1
ATOM 1669 C C . ALA A 1 204 ? -5.087 17.845 7.964 1.00 92.31 204 ALA A C 1
ATOM 1671 O O . ALA A 1 204 ? -5.709 17.903 6.906 1.00 92.31 204 ALA A O 1
ATOM 1672 N N . GLY A 1 205 ? -4.453 18.911 8.473 1.00 83.31 205 GLY A N 1
ATOM 1673 C CA . GLY A 1 205 ? -4.647 20.294 8.005 1.00 83.31 205 GLY A CA 1
ATOM 1674 C C . GLY A 1 205 ? -3.670 20.824 6.949 1.00 83.31 205 GLY A C 1
ATOM 1675 O O . GLY A 1 205 ? -3.847 21.944 6.478 1.00 83.31 205 GLY A O 1
ATOM 1676 N N . GLU A 1 206 ? -2.644 20.067 6.562 1.00 72.94 206 GLU A N 1
ATOM 1677 C CA . GLU A 1 206 ? -1.733 20.497 5.492 1.00 72.94 206 GLU A CA 1
ATOM 1678 C C . GLU A 1 206 ? -2.400 20.264 4.129 1.00 72.94 206 GLU A C 1
ATOM 1680 O O . GLU A 1 206 ? -2.489 19.124 3.659 1.00 72.94 206 GLU A O 1
ATOM 1685 N N . GLN A 1 207 ? -2.891 21.343 3.506 1.00 55.81 207 GLN A N 1
ATOM 1686 C CA . GLN A 1 207 ? -3.246 21.310 2.087 1.00 55.81 207 GLN A CA 1
ATOM 1687 C C . GLN A 1 207 ? -1.971 21.132 1.235 1.00 55.81 207 GLN A C 1
ATOM 1689 O O . GLN A 1 207 ? -0.926 21.676 1.598 1.00 55.81 207 GLN A O 1
ATOM 1694 N N . PRO A 1 208 ? -2.039 20.327 0.158 1.00 54.88 208 PRO A N 1
ATOM 1695 C CA . PRO A 1 208 ? -0.894 19.987 -0.691 1.00 54.88 208 PRO A CA 1
ATOM 1696 C C . PRO A 1 208 ? -0.343 21.149 -1.523 1.00 54.88 208 PRO A C 1
ATOM 1698 O O . PRO A 1 208 ? -1.080 22.133 -1.751 1.00 54.88 208 PRO A O 1
#

Radius of gyration: 20.44 Å; Cα contacts (8 Å, |Δi|>4): 273; chains: 1; bounding box: 50×38×67 Å

Mean predicted aligned error: 9.59 Å

Solvent-accessible surface area (backbone atoms only — not comparable to full-atom values): 12530 Å² total; per-residue (Å²): 138,82,83,81,77,83,80,73,76,81,76,78,48,72,62,61,59,48,50,54,48,30,70,74,65,76,48,90,78,72,70,81,81,70,48,92,58,77,67,56,22,36,51,35,48,33,34,39,43,33,38,86,88,69,51,72,49,74,50,66,43,90,76,54,56,90,49,58,86,60,47,66,72,77,86,61,82,94,39,67,66,58,56,51,48,49,63,75,24,50,69,52,27,71,63,44,83,82,51,40,84,76,43,40,69,59,48,36,51,49,42,44,50,51,38,66,79,37,43,69,58,55,50,51,50,52,50,50,56,49,51,56,49,39,73,78,35,76,85,59,78,78,59,39,40,39,34,40,27,34,38,26,32,66,60,71,91,85,67,92,72,55,74,72,68,49,52,60,48,75,40,73,49,35,39,39,48,80,70,55,81,85,52,84,69,33,46,86,45,24,29,34,34,81,74,82,71,44,77,40,81,41,64,54,80,72,78,132

pLDDT: mean 82.28, std 19.72, range [35.75, 98.81]

Nearest PDB structures (foldseek):
  1ed3-assembly2_D  TM=2.832E-01  e=2.161E+00  Rattus norvegicus
  4m0j-assembly1_B  TM=2.222E-01  e=3.117E+00  Burkholderia thailandensis E264
  7edo-assembly2_D  TM=2.360E-01  e=3.743E+00  Trichosurus vulpecula
  6k60-assembly2_E  TM=1.846E-01  e=3.313E+00  Homo sapiens
  5nq2-assembly1_A  TM=2.023E-01  e=6.483E+00  Sus scrofa

Secondary structure (DSSP, 8-state):
-------PPP---HHHHHHHHHHHH-SPPPGGG-SSSPPSEEEEEEEEEEETTS-EEEEE-TTS-S-GGG------TT-HHHHHHHHHHHHHHH--TTTTTTSHHHHHHHHHHHHHHHHHHHHHHHHHHHHHHHHH-TT--S-EEEEEEEEEEE--SS-PPPHHHHSPEEEEEEEE-TTSPP-TTEEEEEEEETTTTEEEEEETT---

Sequence (208 aa):
MLEMVPQTPPVVRARDGMDAWSELSGHVQSWDMFSTGNLPASVFLEVDIRFANGDIVTVRSPFEPQDPVSAVRPPVIYNRVFNYEMRLGLLHQFMLAEAIPKDADEWRKTAFKFVRQNNWYMRAYLKCVWADYRAAHPDAPEDVELVLKARQHRNFRDRVRSAEEITPTVWPSARWLPARAEDPAFLPIEAYDPVDRVFVRLPAGEQP

Foldseek 3Di:
DDDDDDDDDDPPPLVVVQVVVCVVPVDNDDDQSVPPDHQQWQKWKKKWKADPVGDTDIDTHPQQDPQLVPRDRPDDPPDPVSVLRCLLQVLVSPDDPVVCVVCVVVNQVVLVVSCLVCVVSVVVVQVVVVVVVCVVVVPDDPFIKMWMKIFIRGDDPDDDDDPVNSHTDIGTRKMATPPDDDDQQFRRIWGARSNVRDTHTHGNPDDD